Protein AF-A0A2V8GAF1-F1 (afdb_monomer)

Secondary structure (DSSP, 8-state):
-THHHHHHHHHHHHHHHHHHHHHHHHHHHHHHHHHHHHHHHHHHHHHHHHHHTT-TTHHHHHHHHHHHHHHHHHHHHHHHHTS-HHHHHHHHHHHHHHHHHHHHHHHHHSS-------HHHHHHHHHHHHHHHHHHTTS---HHHHHHHPPTTPPP---S-SS---STTSTTSSEEEEEEEEE-GGGB-TTS-B--EEEEEEEEEEETTEEEEEEEEEEESSSSSEEE-SS-SB--SSHHHHHSEEEEEEEEETTEEEEEEEE--BTTTTB-S-EEEEEEESSSSS-EEEEEEEE-SSTT----EEEEE-SS-EEEEEEEE----BTTTTB--SS--TT-EEEEEEEESSSS--

Mean predicted aligned error: 17.58 Å

Structure (mmCIF, N/CA/C/O backbone):
data_AF-A0A2V8GAF1-F1
#
_entry.id   AF-A0A2V8GAF1-F1
#
loop_
_atom_site.group_PDB
_atom_site.id
_atom_site.type_symbol
_atom_site.label_atom_id
_atom_site.label_alt_id
_atom_site.label_comp_id
_atom_site.label_asym_id
_atom_site.label_entity_id
_atom_site.label_seq_id
_atom_site.pdbx_PDB_ins_code
_atom_site.Cartn_x
_atom_site.Cartn_y
_atom_site.Cartn_z
_atom_site.occupancy
_atom_site.B_iso_or_equiv
_atom_site.auth_seq_id
_atom_site.auth_comp_id
_atom_site.auth_asym_id
_atom_site.auth_atom_id
_atom_site.pdbx_PDB_model_num
ATOM 1 N N . MET A 1 1 ? 44.106 -21.004 -71.477 1.00 52.22 1 MET A N 1
ATOM 2 C CA . MET A 1 1 ? 44.855 -20.357 -70.370 1.00 52.22 1 MET A CA 1
ATOM 3 C C . MET A 1 1 ? 43.974 -19.526 -69.425 1.00 52.22 1 MET A C 1
ATOM 5 O O . MET A 1 1 ? 44.336 -19.393 -68.264 1.00 52.22 1 MET A O 1
ATOM 9 N N . THR A 1 2 ? 42.791 -19.064 -69.845 1.00 56.03 2 THR A N 1
ATOM 10 C CA . THR A 1 2 ? 41.905 -18.144 -69.100 1.00 56.03 2 THR A CA 1
ATOM 11 C C . THR A 1 2 ? 41.218 -18.724 -67.850 1.00 56.03 2 THR A C 1
ATOM 13 O O . THR A 1 2 ? 41.151 -18.034 -66.840 1.00 56.03 2 THR A O 1
ATOM 16 N N . ASN A 1 3 ? 40.799 -19.998 -67.838 1.00 55.91 3 ASN A N 1
ATOM 17 C CA . ASN A 1 3 ? 40.093 -20.595 -66.680 1.00 55.91 3 ASN A CA 1
ATOM 18 C C . ASN A 1 3 ? 40.953 -20.757 -65.407 1.00 55.91 3 ASN A C 1
ATOM 20 O O . ASN A 1 3 ? 40.422 -20.798 -64.299 1.00 55.91 3 ASN A O 1
ATOM 24 N N . SER A 1 4 ? 42.283 -20.843 -65.538 1.00 58.84 4 SER A N 1
ATOM 25 C CA . SER A 1 4 ? 43.183 -21.058 -64.387 1.00 58.84 4 SER A CA 1
ATOM 26 C C . SER A 1 4 ? 43.469 -19.785 -63.581 1.00 58.84 4 SER A C 1
ATOM 28 O O . SER A 1 4 ? 43.929 -19.849 -62.439 1.00 58.84 4 SER A O 1
ATOM 30 N N . GLU A 1 5 ? 43.234 -18.625 -64.191 1.00 60.66 5 GLU A N 1
ATOM 31 C CA . GLU A 1 5 ? 43.548 -17.308 -63.641 1.00 60.66 5 GLU A CA 1
ATOM 32 C C . GLU A 1 5 ? 42.336 -16.737 -62.898 1.00 60.66 5 GLU A C 1
ATOM 34 O O . GLU A 1 5 ? 42.461 -16.240 -61.779 1.00 60.66 5 GLU A O 1
ATOM 39 N N . THR A 1 6 ? 41.132 -16.954 -63.438 1.00 64.31 6 THR A N 1
ATOM 40 C CA . THR A 1 6 ? 39.859 -16.665 -62.761 1.00 64.31 6 THR A CA 1
ATOM 41 C C . THR A 1 6 ? 39.704 -17.487 -61.482 1.00 64.31 6 THR A C 1
ATOM 43 O O . THR A 1 6 ? 39.358 -16.931 -60.442 1.00 64.31 6 THR A O 1
ATOM 46 N N . ALA A 1 7 ? 40.040 -18.783 -61.520 1.00 63.44 7 ALA A N 1
ATOM 47 C CA . ALA A 1 7 ? 40.014 -19.649 -60.340 1.00 63.44 7 ALA A CA 1
ATOM 48 C C . ALA A 1 7 ? 41.012 -19.192 -59.257 1.00 63.44 7 ALA A C 1
ATOM 50 O O . ALA A 1 7 ? 40.663 -19.124 -58.079 1.00 63.44 7 ALA A O 1
ATOM 51 N N . ARG A 1 8 ? 42.233 -18.792 -59.644 1.00 68.38 8 ARG A N 1
ATOM 52 C CA . ARG A 1 8 ? 43.238 -18.238 -58.715 1.00 68.38 8 ARG A CA 1
ATOM 53 C C . ARG A 1 8 ? 42.788 -16.922 -58.083 1.00 68.38 8 ARG A C 1
ATOM 55 O O . ARG A 1 8 ? 42.971 -16.729 -56.884 1.00 68.38 8 ARG A O 1
ATOM 62 N N . ASN A 1 9 ? 42.169 -16.035 -58.858 1.00 70.06 9 ASN A N 1
ATOM 63 C CA . ASN A 1 9 ? 41.668 -14.753 -58.361 1.00 70.06 9 ASN A CA 1
ATOM 64 C C . ASN A 1 9 ? 40.499 -14.921 -57.380 1.00 70.06 9 ASN A C 1
ATOM 66 O O . ASN A 1 9 ? 40.440 -14.201 -56.382 1.00 70.06 9 ASN A O 1
ATOM 70 N N . LEU A 1 10 ? 39.632 -15.914 -57.604 1.00 68.69 10 LEU A N 1
ATOM 71 C CA . LEU A 1 10 ? 38.556 -16.293 -56.684 1.00 68.69 10 LEU A CA 1
ATOM 72 C C . LEU A 1 10 ? 39.099 -16.845 -55.360 1.00 68.69 10 LEU A C 1
ATOM 74 O O . LEU A 1 10 ? 38.699 -16.384 -54.291 1.00 68.69 10 LEU A O 1
ATOM 78 N N . VAL A 1 11 ? 40.072 -17.759 -55.419 1.00 71.81 11 VAL A N 1
ATOM 79 C CA . VAL A 1 11 ? 40.736 -18.320 -54.227 1.00 71.81 11 VAL A CA 1
ATOM 80 C C . VAL A 1 11 ? 41.470 -17.229 -53.436 1.00 71.81 11 VAL A C 1
ATOM 82 O O . VAL A 1 11 ? 41.347 -17.154 -52.214 1.00 71.81 11 VAL A O 1
ATOM 85 N N . ASN A 1 12 ? 42.159 -16.312 -54.120 1.00 72.50 12 ASN A N 1
ATOM 86 C CA . ASN A 1 12 ? 42.843 -15.178 -53.490 1.00 72.50 12 ASN A CA 1
ATOM 87 C C . ASN A 1 12 ? 41.872 -14.126 -52.920 1.00 72.50 12 ASN A C 1
ATOM 89 O O . ASN A 1 12 ? 42.208 -13.422 -51.964 1.00 72.50 12 ASN A O 1
ATOM 93 N N . GLY A 1 13 ? 40.679 -13.976 -53.501 1.00 72.69 13 GLY A N 1
ATOM 94 C CA . GLY A 1 13 ? 39.601 -13.142 -52.964 1.00 72.69 13 GLY A CA 1
ATOM 95 C C . GLY A 1 13 ? 39.012 -13.728 -51.680 1.00 72.69 13 GLY A C 1
ATOM 96 O O . GLY A 1 13 ? 38.936 -13.035 -50.666 1.00 72.69 13 GLY A O 1
ATOM 97 N N . LEU A 1 14 ? 38.706 -15.028 -51.693 1.00 72.75 14 LEU A N 1
ATOM 98 C CA . LEU A 1 14 ? 38.223 -15.778 -50.529 1.00 72.75 14 LEU A CA 1
ATOM 99 C C . LEU A 1 14 ? 39.233 -15.759 -49.376 1.00 72.75 14 LEU A C 1
ATOM 101 O O . LEU A 1 14 ? 38.868 -15.443 -48.245 1.00 72.75 14 LEU A O 1
ATOM 105 N N . ALA A 1 15 ? 40.515 -16.007 -49.657 1.00 73.12 15 ALA A N 1
ATOM 106 C CA . ALA A 1 15 ? 41.570 -15.976 -48.645 1.00 73.12 15 ALA A CA 1
ATOM 107 C C . ALA A 1 15 ? 41.734 -14.585 -48.003 1.00 73.12 15 ALA A C 1
ATOM 109 O O . ALA A 1 15 ? 41.964 -14.477 -46.797 1.00 73.12 15 ALA A O 1
ATOM 110 N N . ARG A 1 16 ? 41.581 -13.504 -48.782 1.00 74.69 16 ARG A N 1
ATOM 111 C CA . ARG A 1 16 ? 41.595 -12.128 -48.256 1.00 74.69 16 ARG A CA 1
ATOM 112 C C . ARG A 1 16 ? 40.373 -11.832 -47.386 1.00 74.69 16 ARG A C 1
ATOM 114 O O . ARG A 1 16 ? 40.539 -11.260 -46.311 1.00 74.69 16 ARG A O 1
ATOM 121 N N . GLY A 1 17 ? 39.186 -12.275 -47.801 1.00 73.75 17 GLY A N 1
ATOM 122 C CA . GLY A 1 17 ? 37.957 -12.149 -47.011 1.00 73.75 17 GLY A CA 1
ATOM 123 C C . GLY A 1 17 ? 38.031 -12.893 -45.674 1.00 73.75 17 GLY A C 1
ATOM 124 O O . GLY A 1 17 ? 37.722 -12.320 -44.633 1.00 73.75 17 GLY A O 1
ATOM 125 N N . LEU A 1 18 ? 38.537 -14.130 -45.677 1.00 76.94 18 LEU A N 1
ATOM 126 C CA . LEU A 1 18 ? 38.744 -14.940 -44.468 1.00 76.94 18 LEU A CA 1
ATOM 127 C C . LEU A 1 18 ? 39.731 -14.293 -43.488 1.00 76.94 18 LEU A C 1
ATOM 129 O O . LEU A 1 18 ? 39.470 -14.248 -42.288 1.00 76.94 18 LEU A O 1
ATOM 133 N N . ARG A 1 19 ? 40.845 -13.743 -43.987 1.00 78.50 19 ARG A N 1
ATOM 134 C CA . ARG A 1 19 ? 41.824 -13.031 -43.147 1.00 78.50 19 ARG A CA 1
ATOM 135 C C . ARG A 1 19 ? 41.246 -11.759 -42.531 1.00 78.50 19 ARG A C 1
ATOM 137 O O . ARG A 1 19 ? 41.530 -11.471 -41.371 1.00 78.50 19 ARG A O 1
ATOM 144 N N . TRP A 1 20 ? 40.438 -11.017 -43.286 1.00 78.56 20 TRP A N 1
ATOM 145 C CA . TRP A 1 20 ? 39.750 -9.829 -42.781 1.00 78.56 20 TRP A CA 1
ATOM 146 C C . TRP A 1 20 ? 38.733 -10.189 -41.690 1.00 78.56 20 TRP A C 1
ATOM 148 O O . TRP A 1 20 ? 38.744 -9.589 -40.617 1.00 78.56 20 TRP A O 1
ATOM 158 N N . LEU A 1 21 ? 37.932 -11.234 -41.910 1.00 71.75 21 LEU A N 1
ATOM 159 C CA . LEU A 1 21 ? 36.943 -11.711 -40.943 1.00 71.75 21 LEU A CA 1
ATOM 160 C C . LEU A 1 21 ? 37.597 -12.237 -39.652 1.00 71.75 21 LEU A C 1
ATOM 162 O O . LEU A 1 21 ? 37.144 -11.919 -38.554 1.00 71.75 21 LEU A O 1
ATOM 166 N N . ALA A 1 22 ? 38.711 -12.967 -39.763 1.00 75.88 22 ALA A N 1
ATOM 167 C CA . ALA A 1 22 ? 39.484 -13.423 -38.608 1.00 75.88 22 ALA A CA 1
ATOM 168 C C . ALA A 1 22 ? 40.060 -12.251 -37.789 1.00 75.88 22 ALA A C 1
ATOM 170 O O . ALA A 1 22 ? 39.999 -12.263 -36.559 1.00 75.88 22 ALA A O 1
ATOM 171 N N . ALA A 1 23 ? 40.571 -11.210 -38.456 1.00 75.50 23 ALA A N 1
ATOM 172 C CA . ALA A 1 23 ? 41.066 -10.006 -37.790 1.00 75.50 23 ALA A CA 1
ATOM 173 C C . ALA A 1 23 ? 39.943 -9.234 -37.073 1.00 75.50 23 ALA A C 1
ATOM 175 O O . ALA A 1 23 ? 40.147 -8.738 -35.963 1.00 75.50 23 ALA A O 1
ATOM 176 N N . LEU A 1 24 ? 38.750 -9.183 -37.672 1.00 74.94 24 LEU A N 1
ATOM 177 C CA . LEU A 1 24 ? 37.563 -8.556 -37.094 1.00 74.94 24 LEU A CA 1
ATOM 178 C C . LEU A 1 24 ? 37.100 -9.282 -35.814 1.00 74.94 24 LEU A C 1
ATOM 180 O O . LEU A 1 24 ? 36.873 -8.645 -34.784 1.00 74.94 24 LEU A O 1
ATOM 184 N N . ILE A 1 25 ? 37.024 -10.618 -35.852 1.00 74.25 25 ILE A N 1
ATOM 185 C CA . ILE A 1 25 ? 36.659 -11.456 -34.695 1.00 74.25 25 ILE A CA 1
ATOM 186 C C . ILE A 1 25 ? 37.689 -11.313 -33.573 1.00 74.25 25 ILE A C 1
ATOM 188 O O . ILE A 1 25 ? 37.314 -11.187 -32.405 1.00 74.25 25 ILE A O 1
ATOM 192 N N . TRP A 1 26 ? 38.980 -11.286 -33.913 1.00 75.31 26 TRP A N 1
ATOM 193 C CA . TRP A 1 26 ? 40.055 -11.078 -32.946 1.00 75.31 26 TRP A CA 1
ATOM 194 C C . TRP A 1 26 ? 39.935 -9.713 -32.256 1.00 75.31 26 TRP A C 1
ATOM 196 O O . TRP A 1 26 ? 39.961 -9.636 -31.027 1.00 75.31 26 TRP A O 1
ATOM 206 N N . ALA A 1 27 ? 39.726 -8.639 -33.023 1.00 74.50 27 ALA A N 1
ATOM 207 C CA . ALA A 1 27 ? 39.553 -7.290 -32.485 1.00 74.50 27 ALA A CA 1
ATOM 208 C C . ALA A 1 27 ? 38.317 -7.173 -31.573 1.00 74.50 27 ALA A C 1
ATOM 210 O O . ALA A 1 27 ? 38.408 -6.606 -30.480 1.00 74.50 27 ALA A O 1
ATOM 211 N N . GLY A 1 28 ? 37.187 -7.766 -31.978 1.00 74.19 28 GLY A N 1
ATOM 212 C CA . GLY A 1 28 ? 35.973 -7.846 -31.161 1.00 74.19 28 GLY A CA 1
ATOM 213 C C . GLY A 1 28 ? 36.185 -8.633 -29.863 1.00 74.19 28 GLY A C 1
ATOM 214 O O . GLY A 1 28 ? 35.831 -8.158 -28.786 1.00 74.19 28 GLY A O 1
ATOM 215 N N . SER A 1 29 ? 36.844 -9.790 -29.938 1.00 74.69 29 SER A N 1
ATOM 216 C CA . SER A 1 29 ? 37.155 -10.636 -28.773 1.00 74.69 29 SER A CA 1
ATOM 217 C C . SER A 1 29 ? 38.064 -9.928 -27.767 1.00 74.69 29 SER A C 1
ATOM 219 O O . SER A 1 29 ? 37.790 -9.931 -26.567 1.00 74.69 29 SER A O 1
ATOM 221 N N . VAL A 1 30 ? 39.113 -9.250 -28.246 1.00 76.56 30 VAL A N 1
ATOM 222 C CA . VAL A 1 30 ? 40.018 -8.452 -27.401 1.00 76.56 30 VAL A CA 1
ATOM 223 C C . VAL A 1 30 ? 39.276 -7.289 -26.733 1.00 76.56 30 VAL A C 1
ATOM 225 O O . VAL A 1 30 ? 39.543 -6.976 -25.571 1.00 76.56 30 VAL A O 1
ATOM 228 N N . TYR A 1 31 ? 38.332 -6.653 -27.433 1.00 77.81 31 TYR A N 1
ATOM 229 C CA . TYR A 1 31 ? 37.498 -5.589 -26.872 1.00 77.81 31 TYR A CA 1
ATOM 230 C C . TYR A 1 31 ? 36.581 -6.112 -25.753 1.00 77.81 31 TYR A C 1
ATOM 232 O O . TYR A 1 31 ? 36.579 -5.554 -24.656 1.00 77.81 31 TYR A O 1
ATOM 240 N N . VAL A 1 32 ? 35.870 -7.222 -25.987 1.00 78.19 32 VAL A N 1
ATOM 241 C CA . VAL A 1 32 ? 35.004 -7.866 -24.982 1.00 78.19 32 VAL A CA 1
ATOM 242 C C . VAL A 1 32 ? 35.810 -8.303 -23.757 1.00 78.19 32 VAL 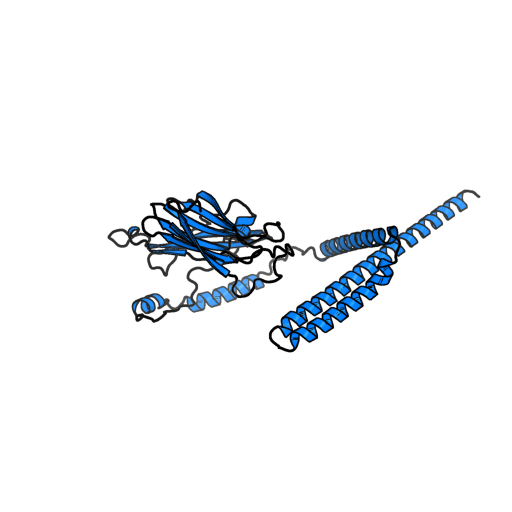A C 1
ATOM 244 O O . VAL A 1 32 ? 35.417 -8.017 -22.627 1.00 78.19 32 VAL A O 1
ATOM 247 N N . TRP A 1 33 ? 36.979 -8.914 -23.958 1.00 77.62 33 TRP A N 1
ATOM 248 C CA . TRP A 1 33 ? 37.869 -9.327 -22.871 1.00 77.62 33 TRP A CA 1
ATOM 249 C C . TRP A 1 33 ? 38.297 -8.154 -21.974 1.00 77.62 33 TRP A C 1
ATOM 251 O O . TRP A 1 33 ? 38.305 -8.270 -20.747 1.00 77.62 33 TRP A O 1
ATOM 261 N N . ARG A 1 34 ? 38.592 -6.985 -22.561 1.00 78.62 34 ARG A N 1
ATOM 262 C CA . ARG A 1 34 ? 38.915 -5.764 -21.798 1.00 78.62 34 ARG A CA 1
ATOM 263 C C . ARG A 1 34 ? 37.739 -5.299 -20.937 1.00 78.62 34 ARG A C 1
ATOM 265 O O . ARG A 1 34 ? 37.957 -4.996 -19.763 1.00 78.62 34 ARG A O 1
ATOM 272 N N . CYS A 1 35 ? 36.521 -5.308 -21.484 1.00 75.38 35 CYS A N 1
ATOM 273 C CA . CYS A 1 35 ? 35.296 -4.982 -20.748 1.00 75.38 35 CYS A CA 1
ATOM 274 C C . CYS A 1 35 ? 35.043 -5.949 -19.578 1.00 75.38 35 CYS A C 1
ATOM 276 O O . CYS A 1 35 ? 34.725 -5.502 -18.478 1.00 75.38 35 CYS A O 1
ATOM 278 N N . VAL A 1 36 ? 35.241 -7.257 -19.781 1.00 73.88 36 VAL A N 1
ATOM 279 C CA . VAL A 1 36 ? 35.088 -8.276 -18.725 1.00 73.88 36 VAL A CA 1
ATOM 280 C C . VAL A 1 36 ? 36.066 -8.032 -17.575 1.00 73.88 36 VAL A C 1
ATOM 282 O O . VAL A 1 36 ? 35.669 -8.024 -16.410 1.00 73.88 36 VAL A O 1
ATOM 285 N N . LEU A 1 37 ? 37.338 -7.767 -17.880 1.00 71.56 37 LEU A N 1
ATOM 286 C CA . LEU A 1 37 ? 38.339 -7.469 -16.854 1.00 71.56 37 LEU A CA 1
ATOM 287 C C . LEU A 1 37 ? 38.022 -6.175 -16.076 1.00 71.56 37 LEU A C 1
ATOM 289 O O . LEU A 1 37 ? 38.313 -6.093 -14.882 1.00 71.56 37 LEU A O 1
ATOM 293 N N . ASP A 1 38 ? 37.414 -5.169 -16.717 1.00 75.00 38 ASP A N 1
ATOM 294 C CA . ASP A 1 38 ? 36.933 -3.963 -16.026 1.00 75.00 38 ASP A CA 1
ATOM 295 C C . ASP A 1 38 ? 35.756 -4.266 -15.096 1.00 75.00 38 ASP A C 1
ATOM 297 O O . ASP A 1 38 ? 35.768 -3.823 -13.947 1.00 75.00 38 ASP A O 1
ATOM 301 N N . ALA A 1 39 ? 34.791 -5.074 -15.540 1.00 70.75 39 ALA A N 1
ATOM 302 C CA . ALA A 1 39 ? 33.662 -5.495 -14.715 1.00 70.75 39 ALA A CA 1
ATOM 303 C C . ALA A 1 39 ? 34.118 -6.275 -13.469 1.00 70.75 39 ALA A C 1
ATOM 305 O O . ALA A 1 39 ? 33.678 -5.973 -12.360 1.00 70.75 39 ALA A O 1
ATOM 306 N N . ILE A 1 40 ? 35.068 -7.207 -13.620 1.00 72.81 40 ILE A N 1
ATOM 307 C CA . ILE A 1 40 ? 35.675 -7.946 -12.497 1.00 72.81 40 ILE A CA 1
ATOM 308 C C . ILE A 1 40 ? 36.380 -6.986 -11.527 1.00 72.81 40 ILE A C 1
ATOM 310 O O . ILE A 1 40 ? 36.240 -7.108 -10.307 1.00 72.81 40 ILE A O 1
ATOM 314 N N . GLY A 1 41 ? 37.121 -6.006 -12.055 1.00 68.00 41 GLY A N 1
ATOM 315 C CA . GLY A 1 41 ? 37.779 -4.976 -11.250 1.00 68.00 41 GLY A CA 1
ATOM 316 C C . GLY A 1 41 ? 36.790 -4.153 -10.418 1.00 68.00 41 GLY A C 1
ATOM 317 O O . GLY A 1 41 ? 37.014 -3.954 -9.223 1.00 68.00 41 GLY A O 1
ATOM 318 N N . GLN A 1 42 ? 35.675 -3.726 -11.019 1.00 72.38 42 GLN A N 1
ATOM 319 C CA . GLN A 1 42 ? 34.616 -2.977 -10.330 1.00 72.38 42 GLN A CA 1
ATOM 320 C C . GLN A 1 42 ? 33.868 -3.836 -9.301 1.00 72.38 42 GLN A C 1
ATOM 322 O O . GLN A 1 42 ? 33.637 -3.384 -8.179 1.00 72.38 42 GLN A O 1
ATOM 327 N N . ALA A 1 43 ? 33.570 -5.097 -9.625 1.00 70.19 43 ALA A N 1
ATOM 328 C CA . ALA A 1 43 ? 32.943 -6.038 -8.698 1.00 70.19 43 ALA A CA 1
ATOM 329 C C . ALA A 1 43 ? 33.811 -6.275 -7.451 1.00 70.19 43 ALA A C 1
ATOM 331 O O . ALA A 1 43 ? 33.304 -6.291 -6.331 1.00 70.19 43 ALA A O 1
ATOM 332 N N . ARG A 1 44 ? 35.139 -6.370 -7.616 1.00 70.94 44 ARG A N 1
ATOM 333 C CA . ARG A 1 44 ? 36.085 -6.495 -6.496 1.00 70.94 44 ARG A CA 1
ATOM 334 C C . ARG A 1 44 ? 36.101 -5.252 -5.600 1.00 70.94 44 ARG A C 1
ATOM 336 O O . ARG A 1 44 ? 36.201 -5.392 -4.384 1.00 70.94 44 ARG A O 1
ATOM 343 N N . VAL A 1 45 ? 35.977 -4.052 -6.176 1.00 69.38 45 VAL A N 1
ATOM 344 C CA . VAL A 1 45 ? 35.837 -2.798 -5.409 1.00 69.38 45 VAL A CA 1
ATOM 345 C C . VAL A 1 45 ? 34.528 -2.795 -4.617 1.00 69.38 45 VAL A C 1
ATOM 347 O O . VAL A 1 45 ? 34.551 -2.468 -3.433 1.00 69.38 45 VAL A O 1
ATOM 350 N N . GLY A 1 46 ? 33.414 -3.201 -5.236 1.00 68.69 46 GLY A N 1
ATOM 351 C CA . GLY A 1 46 ? 32.112 -3.317 -4.571 1.00 68.69 46 GLY A CA 1
ATOM 352 C C . GLY A 1 46 ? 32.123 -4.330 -3.423 1.00 68.69 46 GLY A C 1
ATOM 353 O O . GLY A 1 46 ? 31.699 -4.012 -2.316 1.00 68.69 46 GLY A O 1
ATOM 354 N N . TYR A 1 47 ? 32.698 -5.513 -3.650 1.00 74.31 47 TYR A N 1
ATOM 355 C CA . TYR A 1 47 ? 32.837 -6.555 -2.632 1.00 74.31 47 TYR A CA 1
ATOM 356 C C . TYR A 1 47 ? 33.656 -6.089 -1.419 1.00 74.31 47 TYR A C 1
ATOM 358 O O . TYR A 1 47 ? 33.228 -6.255 -0.276 1.00 74.31 47 TYR A O 1
ATOM 366 N N . VAL A 1 48 ? 34.819 -5.465 -1.647 1.00 67.50 48 VAL A N 1
ATOM 367 C CA . VAL A 1 48 ? 35.656 -4.953 -0.549 1.00 67.50 48 VAL A CA 1
ATOM 368 C C . VAL A 1 48 ? 34.952 -3.810 0.183 1.00 67.50 48 VAL A C 1
ATOM 370 O O . VAL A 1 48 ? 34.971 -3.792 1.407 1.00 67.50 48 VAL A O 1
ATOM 373 N N . TRP A 1 49 ? 34.256 -2.920 -0.531 1.00 66.88 49 TRP A N 1
ATOM 374 C CA . TRP A 1 49 ? 33.479 -1.835 0.075 1.00 66.88 49 TRP A CA 1
ATOM 375 C C . TRP A 1 49 ? 32.352 -2.340 0.989 1.00 66.88 49 TRP A C 1
ATOM 377 O O . TRP A 1 49 ? 32.183 -1.822 2.093 1.00 66.88 49 TRP A O 1
ATOM 387 N N . ILE A 1 50 ? 31.627 -3.389 0.578 1.00 72.19 50 ILE A N 1
ATOM 388 C CA . ILE A 1 50 ? 30.614 -4.046 1.421 1.00 72.19 50 ILE A CA 1
ATOM 389 C C . ILE A 1 50 ? 31.270 -4.641 2.677 1.00 72.19 50 ILE A C 1
ATO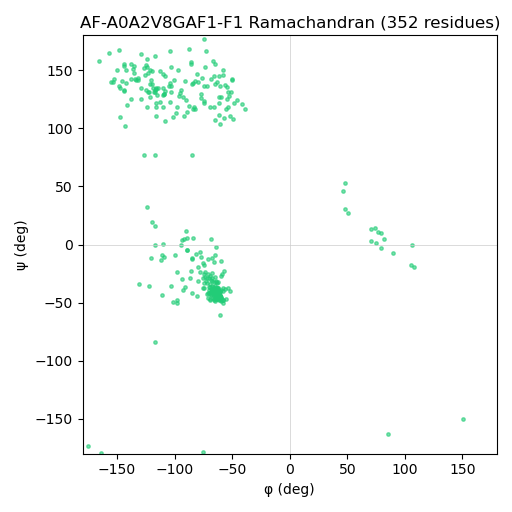M 391 O O . ILE A 1 50 ? 30.739 -4.495 3.777 1.00 72.19 50 ILE A O 1
ATOM 395 N N . ARG A 1 51 ? 32.443 -5.270 2.532 1.00 72.06 51 ARG A N 1
ATOM 396 C CA . ARG A 1 51 ? 33.164 -5.921 3.636 1.00 72.06 51 ARG A CA 1
ATOM 397 C C . ARG A 1 51 ? 33.755 -4.931 4.648 1.00 72.06 51 ARG A C 1
ATOM 399 O O . ARG A 1 51 ? 33.734 -5.210 5.842 1.00 72.06 51 ARG A O 1
ATOM 406 N N . THR A 1 52 ? 34.289 -3.792 4.206 1.00 64.69 52 THR A N 1
ATOM 407 C CA . THR A 1 52 ? 35.007 -2.839 5.076 1.00 64.69 52 THR A CA 1
ATOM 408 C C . THR A 1 52 ? 34.118 -1.745 5.671 1.00 64.69 52 THR A C 1
ATOM 410 O O . THR A 1 52 ? 34.621 -0.866 6.363 1.00 64.69 52 THR A O 1
ATOM 413 N N . ARG A 1 53 ? 32.798 -1.793 5.443 1.00 62.22 53 ARG A N 1
ATOM 414 C CA . ARG A 1 53 ? 31.812 -0.779 5.872 1.00 62.22 53 ARG A CA 1
ATOM 415 C C . ARG A 1 53 ? 31.743 -0.541 7.393 1.00 62.22 53 ARG A C 1
ATOM 417 O O . ARG A 1 53 ? 31.151 0.445 7.808 1.00 62.22 53 ARG A O 1
ATOM 424 N N . LYS A 1 54 ? 32.332 -1.427 8.208 1.00 53.91 54 LYS A N 1
ATOM 425 C CA . LYS A 1 54 ? 32.352 -1.365 9.684 1.00 53.91 54 LYS A CA 1
ATOM 426 C C . LYS A 1 54 ? 33.726 -1.046 10.304 1.00 53.91 54 LYS A C 1
ATOM 428 O O . LYS A 1 54 ? 33.820 -1.018 11.523 1.00 53.91 54 LYS A O 1
ATOM 433 N N . ALA A 1 55 ? 34.786 -0.847 9.515 1.00 51.75 55 ALA A N 1
ATOM 434 C CA . ALA A 1 55 ? 36.147 -0.653 10.034 1.00 51.75 55 ALA A CA 1
ATOM 435 C C . ALA A 1 55 ? 36.712 0.732 9.674 1.00 51.75 55 ALA A C 1
ATOM 437 O O . ALA A 1 55 ? 36.682 1.128 8.509 1.00 51.75 55 ALA A O 1
ATOM 438 N N . GLU A 1 56 ? 37.302 1.432 10.649 1.00 51.56 56 GLU A N 1
ATOM 439 C CA . GLU A 1 56 ? 37.886 2.781 10.497 1.00 51.56 56 GLU A CA 1
ATOM 440 C C . GLU A 1 56 ? 39.010 2.854 9.438 1.00 51.56 56 GLU A C 1
ATOM 442 O O . GLU A 1 56 ? 39.202 3.886 8.800 1.00 51.56 56 GLU A O 1
ATOM 447 N N . ALA A 1 57 ? 39.702 1.740 9.159 1.00 46.56 57 ALA A N 1
ATOM 448 C CA . ALA A 1 57 ? 40.740 1.640 8.121 1.00 46.56 57 ALA A CA 1
ATOM 449 C C . ALA A 1 57 ? 40.202 1.424 6.682 1.00 46.56 57 ALA A C 1
ATOM 451 O O . ALA A 1 57 ? 40.961 1.493 5.708 1.00 46.56 57 ALA A O 1
ATOM 452 N N . GLY A 1 58 ? 38.896 1.175 6.522 1.00 58.19 58 GLY A N 1
ATOM 453 C CA . GLY A 1 58 ? 38.249 0.839 5.247 1.00 58.19 58 GLY A CA 1
ATOM 454 C C . GLY A 1 58 ? 38.358 1.887 4.123 1.00 58.19 58 GLY A C 1
ATOM 455 O O . GLY A 1 58 ? 38.571 1.496 2.969 1.00 58.19 58 GLY A O 1
ATOM 456 N N . PRO A 1 59 ? 38.270 3.208 4.391 1.00 63.12 59 PRO A N 1
ATOM 457 C CA . PRO A 1 59 ? 38.296 4.223 3.333 1.00 63.12 59 PRO A CA 1
ATOM 458 C C . PRO A 1 59 ? 39.621 4.266 2.555 1.00 63.12 59 PRO A C 1
ATOM 460 O O . PRO A 1 59 ? 39.619 4.376 1.326 1.00 63.12 59 PRO A O 1
ATOM 463 N N . ALA A 1 60 ? 40.757 4.124 3.247 1.00 66.38 60 ALA A N 1
ATOM 464 C CA . ALA A 1 60 ? 42.088 4.187 2.639 1.00 66.38 60 ALA A CA 1
ATOM 465 C C . ALA A 1 60 ? 42.430 2.924 1.826 1.00 66.38 60 ALA A C 1
ATOM 467 O O . ALA A 1 60 ? 43.120 2.990 0.806 1.00 66.38 60 ALA A O 1
ATOM 468 N N . GLU A 1 61 ? 41.943 1.754 2.243 1.00 65.12 61 GLU A N 1
ATOM 469 C CA . GLU A 1 61 ? 42.115 0.500 1.505 1.00 65.12 61 GLU A CA 1
ATOM 470 C C . GLU A 1 61 ? 41.274 0.472 0.220 1.00 65.12 61 GLU A C 1
ATOM 472 O O . GLU A 1 61 ? 41.802 0.190 -0.861 1.00 65.12 61 GLU A O 1
ATOM 477 N N . VAL A 1 62 ? 40.001 0.873 0.302 1.00 70.25 62 VAL A N 1
ATOM 478 C CA . VAL A 1 62 ? 39.120 0.998 -0.870 1.00 70.25 62 VAL A CA 1
ATOM 479 C C . VAL A 1 62 ? 39.674 2.026 -1.864 1.00 70.25 62 VAL A C 1
ATOM 481 O O . VAL A 1 62 ? 39.662 1.774 -3.072 1.00 70.25 62 VAL A O 1
ATOM 484 N N . ALA A 1 63 ? 40.217 3.153 -1.386 1.00 68.94 63 ALA A N 1
ATOM 485 C CA . ALA A 1 63 ? 40.843 4.167 -2.236 1.00 68.94 63 ALA A CA 1
ATOM 486 C C . ALA A 1 63 ? 42.071 3.628 -2.993 1.00 68.94 63 ALA A C 1
ATOM 488 O O . ALA A 1 63 ? 42.183 3.841 -4.204 1.00 68.94 63 ALA A O 1
ATOM 489 N N . ARG A 1 64 ? 42.950 2.865 -2.325 1.00 70.88 64 ARG A N 1
ATOM 490 C CA . ARG A 1 64 ? 44.116 2.222 -2.961 1.00 70.88 64 ARG A CA 1
ATOM 491 C C . ARG A 1 64 ? 43.708 1.204 -4.027 1.00 70.88 64 ARG A C 1
ATOM 493 O O . ARG A 1 64 ? 44.268 1.205 -5.124 1.00 70.88 64 ARG A O 1
ATOM 500 N N . ILE A 1 65 ? 42.710 0.364 -3.745 1.00 67.00 65 ILE A N 1
ATOM 501 C CA . ILE A 1 65 ? 42.210 -0.633 -4.708 1.00 67.00 65 ILE A CA 1
ATOM 502 C C . ILE A 1 65 ? 41.557 0.065 -5.906 1.00 67.00 65 ILE A C 1
ATOM 504 O O . ILE A 1 65 ? 41.819 -0.304 -7.049 1.00 67.00 65 ILE A O 1
ATOM 508 N N . ARG A 1 66 ? 40.773 1.123 -5.671 1.00 70.19 66 ARG A N 1
ATOM 509 C CA . ARG A 1 66 ? 40.144 1.917 -6.736 1.00 70.19 66 ARG A CA 1
ATOM 510 C C . ARG A 1 66 ? 41.178 2.614 -7.625 1.00 70.19 66 ARG A C 1
ATOM 512 O O . ARG A 1 66 ? 41.015 2.616 -8.845 1.00 70.19 66 ARG A O 1
ATOM 519 N N . ALA A 1 67 ? 42.245 3.163 -7.044 1.00 67.50 67 ALA A N 1
ATOM 520 C CA . ALA A 1 67 ? 43.351 3.761 -7.794 1.00 67.50 67 ALA A CA 1
ATOM 521 C C . ALA A 1 67 ? 44.077 2.719 -8.663 1.00 67.50 67 ALA A C 1
ATOM 523 O O . ALA A 1 67 ? 44.342 2.968 -9.839 1.00 67.50 67 ALA A O 1
ATOM 524 N N . ARG A 1 68 ? 44.311 1.516 -8.121 1.00 70.50 68 ARG A N 1
ATOM 525 C CA . ARG A 1 68 ? 44.906 0.397 -8.865 1.00 70.50 68 ARG A CA 1
ATOM 526 C C . ARG A 1 68 ? 44.029 -0.058 -10.031 1.00 70.50 68 ARG A C 1
ATOM 528 O O . ARG A 1 68 ? 44.546 -0.227 -11.132 1.00 70.50 68 ARG A O 1
ATOM 535 N N . VAL A 1 69 ? 42.721 -0.224 -9.815 1.00 67.25 69 VAL A N 1
ATOM 536 C CA . VAL A 1 69 ? 41.775 -0.600 -10.881 1.00 67.25 69 VAL A CA 1
ATOM 537 C C . VAL A 1 69 ? 41.766 0.463 -11.980 1.00 67.25 69 VAL A C 1
ATOM 539 O O . VAL A 1 69 ? 41.884 0.114 -13.150 1.00 67.25 69 VAL A O 1
ATOM 542 N N . ARG A 1 70 ? 41.735 1.754 -11.619 1.00 70.81 70 ARG A N 1
ATOM 543 C CA . ARG A 1 70 ? 41.781 2.865 -12.583 1.00 70.81 70 ARG A CA 1
ATOM 544 C C . ARG A 1 70 ? 43.055 2.852 -13.427 1.00 70.81 70 ARG A C 1
ATOM 546 O O . ARG A 1 70 ? 42.959 2.905 -14.648 1.00 70.81 70 ARG A O 1
ATOM 553 N N . SER A 1 71 ? 44.219 2.706 -12.795 1.00 71.00 71 SER A N 1
ATOM 554 C CA . SER A 1 71 ? 45.507 2.605 -13.493 1.00 71.00 71 SER A CA 1
ATOM 555 C C . SER A 1 71 ? 45.537 1.406 -14.451 1.00 71.00 71 SER A C 1
ATOM 557 O O . SER A 1 71 ? 45.879 1.551 -15.622 1.00 71.00 71 SER A O 1
ATOM 559 N N . GLN A 1 72 ? 45.078 0.234 -14.003 1.00 71.31 72 GLN A N 1
ATOM 560 C CA . GLN A 1 72 ? 45.010 -0.963 -14.846 1.00 71.31 72 GLN A CA 1
ATOM 561 C C . GLN A 1 72 ? 44.028 -0.812 -16.015 1.00 71.31 72 GLN A C 1
ATOM 563 O O . GLN A 1 72 ? 44.274 -1.360 -17.089 1.00 71.31 72 GLN A O 1
ATOM 568 N N . THR A 1 73 ? 42.903 -0.121 -15.822 1.00 66.75 73 THR A N 1
ATOM 569 C CA . THR A 1 73 ? 41.952 0.213 -16.892 1.00 66.75 73 THR A CA 1
ATOM 570 C C . THR A 1 73 ? 42.591 1.184 -17.884 1.00 66.75 73 THR A C 1
ATOM 572 O O . THR A 1 73 ? 42.556 0.942 -19.089 1.00 66.75 73 THR A O 1
ATOM 575 N N . GLU A 1 74 ? 43.268 2.231 -17.414 1.00 71.94 74 GLU A N 1
ATOM 576 C CA . GLU A 1 74 ? 43.957 3.186 -18.284 1.00 71.94 74 GLU A CA 1
ATOM 577 C C . GLU A 1 74 ? 44.996 2.509 -19.181 1.00 71.94 74 GLU A C 1
ATOM 579 O O . GLU A 1 74 ? 44.945 2.718 -20.394 1.00 71.94 74 GLU A O 1
ATOM 584 N N . THR A 1 75 ? 45.855 1.643 -18.628 1.00 75.19 75 THR A N 1
ATOM 585 C CA . THR A 1 75 ? 46.857 0.873 -19.388 1.00 75.19 75 THR A CA 1
ATOM 586 C C . THR A 1 75 ? 46.229 -0.111 -20.378 1.00 75.19 75 THR A C 1
ATOM 588 O O . THR A 1 75 ? 46.782 -0.353 -21.447 1.00 75.19 75 THR A O 1
ATOM 591 N N . ARG A 1 76 ? 45.059 -0.682 -20.068 1.00 80.12 76 ARG A N 1
ATOM 592 C CA . ARG A 1 76 ? 44.357 -1.597 -20.987 1.00 80.12 76 ARG A CA 1
ATOM 593 C C . ARG A 1 76 ? 43.738 -0.870 -22.180 1.00 80.12 76 ARG A C 1
ATOM 595 O O . ARG A 1 76 ? 43.668 -1.438 -23.271 1.00 80.12 76 ARG A O 1
ATOM 602 N N . TRP A 1 77 ? 43.320 0.380 -21.990 1.00 77.69 77 TRP A N 1
ATOM 603 C CA . TRP A 1 77 ? 42.650 1.178 -23.018 1.00 77.69 77 TRP A CA 1
ATOM 604 C C . TRP A 1 77 ? 43.563 2.172 -23.746 1.00 77.69 77 TRP A C 1
ATOM 606 O O . TRP A 1 77 ? 43.127 2.751 -24.738 1.00 77.69 77 TRP A O 1
ATOM 616 N N . THR A 1 78 ? 44.808 2.396 -23.313 1.00 77.44 78 THR A N 1
ATOM 617 C CA . THR A 1 78 ? 45.766 3.301 -23.990 1.00 77.44 78 THR A CA 1
ATOM 618 C C . THR A 1 78 ? 46.014 2.895 -25.438 1.00 77.44 78 THR A C 1
ATOM 620 O O . THR A 1 78 ? 45.824 3.715 -26.332 1.00 77.44 78 THR A O 1
ATOM 623 N N . ALA A 1 79 ? 46.336 1.622 -25.688 1.00 71.19 79 ALA A N 1
ATOM 624 C CA . ALA A 1 79 ? 46.570 1.117 -27.042 1.00 71.19 79 ALA A CA 1
ATOM 625 C C . ALA A 1 79 ? 45.327 1.266 -27.940 1.00 71.19 79 ALA A C 1
ATOM 627 O O . ALA A 1 79 ? 45.428 1.697 -29.081 1.00 71.19 79 ALA A O 1
ATOM 628 N N . TRP A 1 80 ? 44.131 0.997 -27.405 1.00 73.44 80 TRP A N 1
ATOM 629 C CA . TRP A 1 80 ? 42.876 1.145 -28.151 1.00 73.44 80 TRP A CA 1
ATOM 630 C C . TRP A 1 80 ? 42.521 2.606 -28.439 1.00 73.44 80 TRP A C 1
ATOM 632 O O . TRP A 1 80 ? 41.999 2.922 -29.503 1.00 73.44 80 TRP A O 1
ATOM 642 N N . ARG A 1 81 ? 42.812 3.523 -27.509 1.00 75.69 81 ARG A N 1
ATOM 643 C CA . ARG A 1 81 ? 42.576 4.961 -27.698 1.00 75.69 81 ARG A CA 1
ATOM 644 C C . ARG A 1 81 ? 43.440 5.547 -28.816 1.00 75.69 81 ARG A C 1
ATOM 646 O O . ARG A 1 81 ? 42.971 6.476 -29.468 1.00 75.69 81 ARG A O 1
ATOM 653 N N . GLY A 1 82 ? 44.612 4.971 -29.085 1.00 75.12 82 GLY A N 1
ATOM 654 C CA . GLY A 1 82 ? 45.475 5.341 -30.211 1.00 75.12 82 GLY A CA 1
ATOM 655 C C . GLY A 1 82 ? 45.031 4.812 -31.582 1.00 75.12 82 GLY A C 1
ATOM 656 O O . GLY A 1 82 ? 45.569 5.252 -32.591 1.00 75.12 82 GLY A O 1
ATOM 657 N N . GLU A 1 83 ? 44.051 3.902 -31.652 1.00 78.94 83 GLU A N 1
ATOM 658 C CA . GLU A 1 83 ? 43.623 3.307 -32.928 1.00 78.94 83 GLU A CA 1
ATOM 659 C C . GLU A 1 83 ? 42.812 4.285 -33.809 1.00 78.94 83 GLU A C 1
ATOM 661 O O . GLU A 1 83 ? 42.093 5.153 -33.284 1.00 78.94 83 GLU A O 1
ATOM 666 N N . PRO A 1 84 ? 42.843 4.116 -35.146 1.00 79.56 84 PRO A N 1
ATOM 667 C CA . PRO A 1 84 ? 42.023 4.886 -36.076 1.00 79.56 84 PRO A CA 1
ATOM 668 C C . PRO A 1 84 ? 40.511 4.756 -35.794 1.00 79.56 84 PRO A C 1
ATOM 670 O O . PRO A 1 84 ? 40.054 3.698 -35.346 1.00 79.56 84 PRO A O 1
ATOM 673 N N . PRO A 1 85 ? 39.695 5.785 -36.107 1.00 75.06 85 PRO A N 1
ATOM 674 C CA . PRO A 1 85 ? 38.250 5.784 -35.840 1.00 75.06 85 PRO A CA 1
ATOM 675 C C . PRO A 1 85 ? 37.502 4.596 -36.462 1.00 75.06 85 PRO A C 1
ATOM 677 O O . PRO A 1 85 ? 36.626 4.016 -35.821 1.00 75.06 85 PRO A O 1
ATOM 680 N N . LEU A 1 86 ? 37.894 4.193 -37.675 1.00 73.94 86 LEU A N 1
ATOM 681 C CA . LEU A 1 86 ? 37.291 3.073 -38.397 1.00 73.94 86 LEU A CA 1
ATOM 682 C C . LEU A 1 86 ? 37.479 1.743 -37.647 1.00 73.94 86 LEU A C 1
ATOM 684 O O . LEU A 1 86 ? 36.509 1.039 -37.387 1.00 73.94 86 LEU A O 1
ATOM 688 N N . ARG A 1 87 ? 38.699 1.454 -37.178 1.00 72.12 87 ARG A N 1
ATOM 689 C CA . ARG A 1 87 ? 39.004 0.229 -36.417 1.00 72.12 87 ARG A CA 1
ATOM 690 C C . ARG A 1 87 ? 38.299 0.170 -35.065 1.00 72.12 87 ARG A C 1
ATOM 692 O O . ARG A 1 87 ? 37.931 -0.907 -34.591 1.00 72.12 87 ARG A O 1
ATOM 699 N N . LYS A 1 88 ? 38.079 1.327 -34.434 1.00 73.50 88 LYS A N 1
ATOM 700 C CA . LYS A 1 88 ? 37.289 1.427 -33.197 1.00 73.50 88 LYS A CA 1
ATOM 701 C C . LYS A 1 88 ? 35.821 1.085 -33.444 1.00 73.50 88 LYS A C 1
ATOM 703 O O . LYS A 1 88 ? 35.229 0.381 -32.626 1.00 73.50 88 LYS A O 1
ATOM 708 N N . ALA A 1 89 ? 35.248 1.562 -34.551 1.00 71.81 89 ALA A N 1
ATOM 709 C CA . ALA A 1 89 ? 33.883 1.234 -34.951 1.00 71.81 89 ALA A CA 1
ATOM 710 C C . ALA A 1 89 ? 33.747 -0.259 -35.293 1.00 71.81 89 ALA A C 1
ATOM 712 O O . ALA A 1 89 ? 32.877 -0.927 -34.741 1.00 71.81 89 ALA A O 1
ATOM 713 N N . GLU A 1 90 ? 34.669 -0.802 -36.093 1.00 75.62 90 GLU A N 1
ATOM 714 C CA . GLU A 1 90 ? 34.742 -2.229 -36.440 1.00 75.62 90 GLU A CA 1
ATOM 715 C C . GLU A 1 90 ? 34.806 -3.125 -35.195 1.00 75.62 90 GLU A C 1
ATOM 717 O O . GLU A 1 90 ? 34.032 -4.071 -35.074 1.00 75.62 90 GLU A O 1
ATOM 722 N N . SER A 1 91 ? 35.659 -2.787 -34.221 1.00 74.19 91 SER A N 1
ATOM 723 C CA . SER A 1 91 ? 35.791 -3.551 -32.969 1.00 74.19 91 SER A CA 1
ATOM 724 C C . SER A 1 91 ? 34.501 -3.555 -32.139 1.00 74.19 91 SER A C 1
ATOM 726 O O . SER A 1 91 ? 34.163 -4.569 -31.532 1.00 74.19 91 SER A O 1
ATOM 728 N N . ARG A 1 92 ? 33.764 -2.433 -32.107 1.00 76.88 92 ARG A N 1
ATOM 729 C CA . ARG A 1 92 ? 32.491 -2.311 -31.373 1.00 76.88 92 ARG A CA 1
ATOM 730 C C . ARG A 1 92 ? 31.366 -3.088 -32.050 1.00 76.88 92 ARG A C 1
ATOM 732 O O . ARG A 1 92 ? 30.611 -3.770 -31.365 1.00 76.88 92 ARG A O 1
ATOM 739 N N . ILE A 1 93 ? 31.281 -3.011 -33.378 1.00 74.88 93 ILE A N 1
ATOM 740 C CA . ILE A 1 93 ? 30.302 -3.765 -34.172 1.00 74.88 93 ILE A CA 1
ATOM 741 C C . ILE A 1 93 ? 30.572 -5.268 -34.036 1.00 74.88 93 ILE A C 1
ATOM 743 O O . ILE A 1 93 ? 29.653 -6.033 -33.753 1.00 74.88 93 ILE A O 1
ATOM 747 N N . ALA A 1 94 ? 31.837 -5.686 -34.139 1.00 75.62 94 ALA A N 1
ATOM 748 C CA . ALA A 1 94 ? 32.246 -7.076 -33.957 1.00 75.62 94 ALA A CA 1
ATOM 749 C C . ALA A 1 94 ? 31.955 -7.595 -32.541 1.00 75.62 94 ALA A C 1
ATOM 751 O O . ALA A 1 94 ? 31.471 -8.713 -32.384 1.00 75.62 94 ALA A O 1
ATOM 752 N N . ALA A 1 95 ? 32.197 -6.781 -31.508 1.00 75.25 95 ALA A N 1
ATOM 753 C CA . ALA A 1 95 ? 31.861 -7.118 -30.126 1.00 75.25 95 ALA A CA 1
ATOM 754 C C . ALA A 1 95 ? 30.344 -7.271 -29.915 1.00 75.25 95 ALA A C 1
ATOM 756 O O . ALA A 1 95 ? 29.913 -8.219 -29.262 1.00 75.25 95 ALA A O 1
ATOM 757 N N . GLY A 1 96 ? 29.536 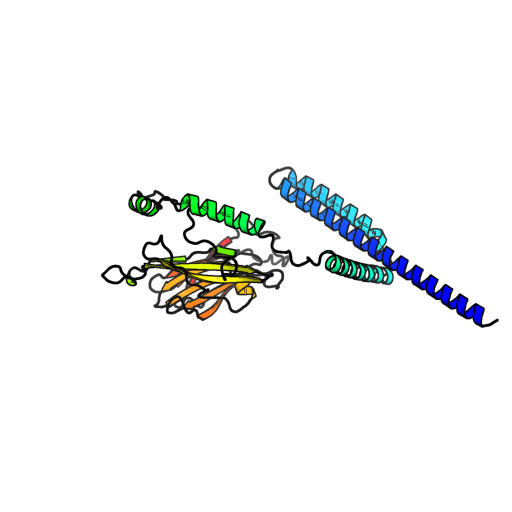-6.377 -30.497 1.00 74.25 96 GLY A N 1
ATOM 758 C CA . GLY A 1 96 ? 28.075 -6.478 -30.469 1.00 74.25 96 GLY A CA 1
ATOM 759 C C . GLY A 1 96 ? 27.564 -7.739 -31.169 1.00 74.25 96 GLY A C 1
ATOM 760 O O . GLY A 1 96 ? 26.749 -8.466 -30.608 1.00 74.25 96 GLY A O 1
ATOM 761 N N . ALA A 1 97 ? 28.102 -8.056 -32.349 1.00 77.38 97 ALA A N 1
ATOM 762 C CA . ALA A 1 97 ? 27.768 -9.280 -33.075 1.00 77.38 97 ALA A CA 1
ATOM 763 C C . ALA A 1 97 ? 28.159 -10.545 -32.290 1.00 77.38 97 ALA A C 1
ATOM 765 O O . ALA A 1 97 ? 27.364 -11.477 -32.197 1.00 77.38 97 ALA A O 1
ATOM 766 N N . LEU A 1 98 ? 29.342 -10.564 -31.664 1.00 80.00 98 LEU A N 1
ATOM 767 C CA . LEU A 1 98 ? 29.792 -11.681 -30.829 1.00 80.00 98 LEU A CA 1
ATOM 768 C C . LEU A 1 98 ? 28.901 -11.866 -29.591 1.00 80.00 98 LEU A C 1
ATOM 770 O O . LEU A 1 98 ? 28.581 -12.997 -29.236 1.00 80.00 98 LEU A O 1
ATOM 774 N N . ALA A 1 99 ? 28.458 -10.773 -28.962 1.00 75.00 99 ALA A N 1
ATOM 775 C CA . ALA A 1 99 ? 27.526 -10.818 -27.838 1.00 75.00 99 ALA A CA 1
ATOM 776 C C . ALA A 1 99 ? 26.153 -11.367 -28.254 1.00 75.00 99 ALA A C 1
ATOM 778 O O . ALA A 1 99 ? 25.603 -12.211 -27.554 1.00 75.00 99 ALA A O 1
ATOM 779 N N . ILE A 1 100 ? 25.630 -10.958 -29.415 1.00 79.25 100 ILE A N 1
ATOM 780 C CA . ILE A 1 100 ? 24.381 -11.504 -29.968 1.00 79.25 100 ILE A CA 1
ATOM 781 C C . ILE A 1 100 ? 24.534 -13.000 -30.251 1.00 79.25 100 ILE A C 1
ATOM 783 O O . ILE A 1 100 ? 23.675 -13.780 -29.855 1.00 79.25 100 ILE A O 1
ATOM 787 N N . VAL A 1 101 ? 25.638 -13.428 -30.871 1.00 82.00 101 VAL A N 1
ATOM 788 C CA . VAL A 1 101 ? 25.913 -14.852 -31.122 1.00 82.00 101 VAL A CA 1
ATOM 789 C C . VAL A 1 101 ? 26.012 -15.634 -29.812 1.00 82.00 101 VAL A C 1
ATOM 791 O O . VAL A 1 101 ? 25.423 -16.702 -29.711 1.00 82.00 101 VAL A O 1
ATOM 794 N N . LEU A 1 102 ? 26.676 -15.099 -28.785 1.00 77.06 102 LEU A N 1
ATOM 795 C CA . LEU A 1 102 ? 26.725 -15.719 -27.458 1.00 77.06 102 LEU A CA 1
ATOM 796 C C . LEU A 1 102 ? 25.343 -15.806 -26.804 1.00 77.06 102 LEU A C 1
ATOM 798 O O . LEU A 1 102 ? 25.044 -16.829 -26.202 1.00 77.06 102 LEU A O 1
ATOM 802 N N . VAL A 1 103 ? 24.488 -14.791 -26.953 1.00 76.88 103 VAL A N 1
ATOM 803 C CA . VAL A 1 103 ? 23.092 -14.825 -26.482 1.00 76.88 103 VAL A CA 1
ATOM 804 C C . VAL A 1 103 ? 22.275 -15.855 -27.258 1.00 76.88 103 VAL A C 1
ATOM 806 O O . VAL A 1 103 ? 21.470 -16.555 -26.658 1.00 76.88 103 VAL A O 1
ATOM 809 N N . LEU A 1 104 ? 22.487 -16.000 -28.566 1.00 76.31 104 LEU A N 1
ATOM 810 C CA . LEU A 1 104 ? 21.805 -17.002 -29.388 1.00 76.31 104 LEU A CA 1
ATOM 811 C C . LEU A 1 104 ? 22.275 -18.427 -29.068 1.00 76.31 104 LEU A C 1
ATOM 813 O O . LEU A 1 104 ? 21.443 -19.318 -28.947 1.00 76.31 104 LEU A O 1
ATOM 817 N N . ILE A 1 105 ? 23.578 -18.636 -28.866 1.00 78.69 105 ILE A N 1
ATOM 818 C CA . ILE A 1 105 ? 24.163 -19.901 -28.393 1.00 78.69 105 ILE A CA 1
ATOM 819 C C . ILE A 1 105 ? 23.642 -20.206 -26.990 1.00 78.69 105 ILE A C 1
ATOM 821 O O . ILE A 1 105 ? 23.174 -21.310 -26.736 1.00 78.69 105 ILE A O 1
ATOM 825 N N . ALA A 1 106 ? 23.647 -19.225 -26.088 1.00 69.69 106 ALA A N 1
ATOM 826 C CA . ALA A 1 106 ? 23.094 -19.394 -24.756 1.00 69.69 106 ALA A CA 1
ATOM 827 C C . ALA A 1 106 ? 21.596 -19.698 -24.820 1.00 69.69 106 ALA A C 1
ATOM 829 O O . ALA A 1 106 ? 21.134 -20.581 -24.123 1.00 69.69 106 ALA A O 1
ATOM 830 N N . ARG A 1 107 ? 20.832 -19.069 -25.709 1.00 69.19 107 ARG A N 1
ATOM 831 C CA . ARG A 1 107 ? 19.422 -19.398 -25.919 1.00 69.19 107 ARG A CA 1
ATOM 832 C C . ARG A 1 107 ? 19.235 -20.780 -26.545 1.00 69.19 107 ARG A C 1
ATOM 834 O O . ARG A 1 107 ? 18.240 -21.408 -26.251 1.00 69.19 107 ARG A O 1
ATOM 841 N N . ALA A 1 108 ? 20.162 -21.275 -27.362 1.00 72.31 108 ALA A N 1
ATOM 842 C CA . ALA A 1 108 ? 20.088 -22.611 -27.959 1.00 72.31 108 ALA A CA 1
ATOM 843 C C . ALA A 1 108 ? 20.525 -23.735 -26.997 1.00 72.31 108 ALA A C 1
ATOM 845 O O . ALA A 1 108 ? 20.018 -24.849 -27.083 1.00 72.31 108 ALA A O 1
ATOM 846 N N . HIS A 1 109 ? 21.457 -23.455 -26.079 1.00 67.81 109 HIS A N 1
ATOM 847 C CA . HIS A 1 109 ? 21.970 -24.420 -25.095 1.00 67.81 109 HIS A CA 1
ATOM 848 C C . HIS A 1 109 ? 21.314 -24.300 -23.711 1.00 67.81 109 HIS A C 1
ATOM 850 O O . HIS A 1 109 ? 21.298 -25.268 -22.957 1.00 67.81 109 HIS A O 1
ATOM 856 N N . PHE A 1 110 ? 20.771 -23.127 -23.389 1.00 55.94 110 PHE A N 1
ATOM 857 C CA . PHE A 1 110 ? 20.034 -22.801 -22.167 1.00 55.94 110 PHE A CA 1
ATOM 858 C C . PHE A 1 110 ? 18.596 -22.357 -22.455 1.00 55.94 110 PHE A C 1
ATOM 860 O O . PHE A 1 110 ? 17.978 -21.768 -21.574 1.00 55.94 110 PHE A O 1
ATOM 867 N N . THR A 1 111 ? 18.012 -22.654 -23.627 1.00 47.16 111 THR A N 1
ATOM 868 C CA . THR A 1 111 ? 16.563 -22.908 -23.653 1.00 47.16 111 THR A CA 1
ATOM 869 C C . THR A 1 111 ? 16.355 -24.042 -22.670 1.00 47.16 111 THR A C 1
ATOM 871 O O . THR A 1 111 ? 16.794 -25.162 -22.959 1.00 47.16 111 THR A O 1
ATOM 874 N N . PRO A 1 112 ? 15.753 -23.793 -21.499 1.00 42.38 112 PRO A N 1
ATOM 875 C CA . PRO A 1 112 ? 15.394 -24.897 -20.648 1.00 42.38 112 PRO A CA 1
ATOM 876 C C . PRO A 1 112 ? 14.407 -25.703 -21.489 1.00 42.38 112 PRO A C 1
ATOM 878 O O . PRO A 1 112 ? 13.418 -25.152 -21.980 1.00 42.38 112 PRO A O 1
ATOM 881 N N . ALA A 1 113 ? 14.644 -27.004 -21.668 1.00 46.56 113 ALA A N 1
ATOM 882 C CA . ALA A 1 113 ? 13.486 -27.877 -21.758 1.00 46.56 113 ALA A CA 1
ATOM 883 C C . ALA A 1 113 ? 12.621 -27.472 -20.564 1.00 46.56 113 ALA A C 1
ATOM 885 O O . ALA A 1 113 ? 13.163 -27.422 -19.452 1.00 46.56 113 ALA A O 1
ATOM 886 N N . ALA A 1 114 ? 11.371 -27.058 -20.817 1.00 42.09 114 ALA A N 1
ATOM 887 C CA . ALA A 1 114 ? 10.433 -26.691 -19.764 1.00 42.09 114 ALA A CA 1
ATOM 888 C C . ALA A 1 114 ? 10.654 -27.694 -18.634 1.00 42.09 114 ALA A C 1
ATOM 890 O O . ALA A 1 114 ? 10.587 -28.897 -18.923 1.00 42.09 114 ALA A O 1
ATOM 891 N N . PRO A 1 115 ? 11.092 -27.255 -17.437 1.00 39.25 115 PRO A N 1
ATOM 892 C CA . PRO A 1 115 ? 11.475 -28.204 -16.418 1.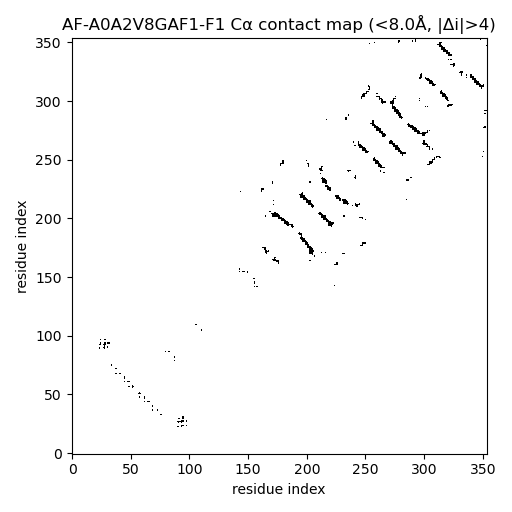00 39.25 115 PRO A CA 1
ATOM 893 C C . PRO A 1 115 ? 10.259 -29.092 -16.232 1.00 39.25 115 PRO A C 1
ATOM 895 O O . PRO A 1 115 ? 9.184 -28.596 -15.896 1.00 39.25 115 PRO A O 1
ATOM 898 N N . ALA A 1 116 ? 10.404 -30.388 -16.531 1.00 46.00 116 ALA A N 1
ATOM 899 C CA . ALA A 1 116 ? 9.446 -31.361 -16.056 1.00 46.00 116 ALA A CA 1
ATOM 900 C C . ALA A 1 116 ? 9.377 -31.072 -14.564 1.00 46.00 116 ALA A C 1
ATOM 902 O O . ALA A 1 116 ? 10.406 -31.174 -13.888 1.00 46.00 116 ALA A O 1
ATOM 903 N N . ALA A 1 117 ? 8.236 -30.538 -14.117 1.00 42.31 117 ALA A N 1
ATOM 904 C CA . ALA A 1 117 ? 8.046 -30.119 -12.747 1.00 42.31 117 ALA A CA 1
ATOM 905 C C . ALA A 1 117 ? 8.509 -31.296 -11.901 1.00 42.31 117 ALA A C 1
ATOM 907 O O . ALA A 1 117 ? 7.876 -32.345 -11.955 1.00 42.31 117 ALA A O 1
ATOM 908 N N . ARG A 1 118 ? 9.659 -31.180 -11.221 1.00 45.22 118 ARG A N 1
ATOM 909 C CA . ARG A 1 118 ? 10.034 -32.183 -10.230 1.00 45.22 118 ARG A CA 1
ATOM 910 C C . ARG A 1 118 ? 8.961 -32.033 -9.166 1.00 45.22 118 ARG A C 1
ATOM 912 O O . ARG A 1 118 ? 8.988 -30.998 -8.488 1.00 45.22 118 ARG A O 1
ATOM 919 N N . PRO A 1 119 ? 8.009 -32.978 -9.058 1.00 52.66 119 PRO A N 1
ATOM 920 C CA . PRO A 1 119 ? 6.925 -32.863 -8.088 1.00 52.66 119 PRO A CA 1
ATOM 921 C C . PRO A 1 119 ? 7.537 -32.646 -6.700 1.00 52.66 119 PRO A C 1
ATOM 923 O O . PRO A 1 119 ? 7.152 -31.758 -5.957 1.00 52.66 119 PRO A O 1
ATOM 926 N N . ASP A 1 120 ? 8.660 -33.317 -6.469 1.00 54.69 120 ASP A N 1
ATOM 927 C CA . ASP A 1 120 ? 9.358 -33.503 -5.212 1.00 54.69 120 ASP A CA 1
ATOM 928 C C . ASP A 1 120 ? 9.882 -32.220 -4.551 1.00 54.69 120 ASP A C 1
ATOM 930 O O . ASP A 1 120 ? 9.917 -32.166 -3.332 1.00 54.69 120 ASP A O 1
ATOM 934 N N . ALA A 1 121 ? 10.295 -31.178 -5.285 1.00 48.09 121 ALA A N 1
ATOM 935 C CA . ALA A 1 121 ? 10.862 -29.970 -4.658 1.00 48.09 121 ALA A CA 1
ATOM 936 C C . ALA A 1 121 ? 9.771 -28.983 -4.218 1.00 48.09 121 ALA A C 1
ATOM 938 O O . ALA A 1 121 ? 9.818 -28.438 -3.113 1.00 48.09 121 ALA A O 1
ATOM 939 N N . ALA A 1 122 ? 8.757 -28.796 -5.068 1.00 51.44 122 ALA A N 1
ATOM 940 C CA . ALA A 1 122 ? 7.556 -28.054 -4.711 1.00 51.44 122 ALA A CA 1
ATOM 941 C C . ALA A 1 122 ? 6.749 -28.823 -3.658 1.00 51.44 122 ALA A C 1
ATOM 943 O O . ALA A 1 122 ? 6.263 -28.212 -2.715 1.00 51.44 122 ALA A O 1
ATOM 944 N N . ASP A 1 123 ? 6.670 -30.150 -3.757 1.00 53.47 123 ASP A N 1
ATOM 945 C CA . ASP A 1 123 ? 6.008 -31.011 -2.778 1.00 53.47 123 ASP A CA 1
ATOM 946 C C . ASP A 1 123 ? 6.816 -31.180 -1.489 1.00 53.47 123 ASP A C 1
ATOM 948 O O . ASP A 1 123 ? 6.208 -31.355 -0.442 1.00 53.47 123 ASP A O 1
ATOM 952 N N . ALA A 1 124 ? 8.146 -31.030 -1.500 1.00 51.25 124 ALA A N 1
ATOM 953 C CA . ALA A 1 124 ? 8.956 -30.956 -0.280 1.00 51.25 124 ALA A CA 1
ATOM 954 C C . ALA A 1 124 ? 8.825 -29.601 0.423 1.00 51.25 124 ALA A C 1
ATOM 956 O O . ALA A 1 124 ? 8.766 -29.567 1.648 1.00 51.25 124 ALA A O 1
ATOM 957 N N . LEU A 1 125 ? 8.730 -28.488 -0.316 1.00 50.69 125 LEU A N 1
ATOM 958 C CA . LEU A 1 125 ? 8.445 -27.170 0.266 1.00 50.69 125 LEU A CA 1
ATOM 959 C C . LEU A 1 125 ? 6.993 -27.072 0.754 1.00 50.69 125 LEU A C 1
ATOM 961 O O . LEU A 1 125 ? 6.758 -26.597 1.862 1.00 50.69 125 LEU A O 1
ATOM 965 N N . ARG A 1 126 ? 6.024 -27.592 -0.013 1.00 54.75 126 ARG A N 1
ATOM 966 C CA . ARG A 1 126 ? 4.625 -27.770 0.421 1.00 54.75 126 ARG A CA 1
ATOM 967 C C . ARG A 1 126 ? 4.535 -28.746 1.580 1.00 54.75 126 ARG A C 1
ATOM 969 O O . ARG A 1 126 ? 3.743 -28.519 2.478 1.00 54.75 126 ARG A O 1
ATOM 976 N N . GLY A 1 127 ? 5.331 -29.810 1.559 1.00 49.22 127 GLY A N 1
ATOM 977 C CA . GLY A 1 127 ? 5.457 -30.808 2.608 1.00 49.22 127 GLY A CA 1
ATOM 978 C C . GLY A 1 127 ? 5.923 -30.141 3.884 1.00 49.22 127 GLY A C 1
ATOM 979 O O . GLY A 1 127 ? 5.149 -30.082 4.816 1.00 49.22 127 GLY A O 1
ATOM 980 N N . ALA A 1 128 ? 7.098 -29.513 3.885 1.00 49.09 128 ALA A N 1
ATOM 981 C CA . ALA A 1 128 ? 7.648 -28.793 5.031 1.00 49.09 128 ALA A CA 1
ATOM 982 C C . ALA A 1 128 ? 6.740 -27.656 5.537 1.00 49.09 128 ALA A C 1
ATOM 984 O O . ALA A 1 128 ? 6.626 -27.471 6.747 1.00 49.09 128 ALA A O 1
ATOM 985 N N . ALA A 1 129 ? 6.062 -26.923 4.645 1.00 44.81 129 ALA A N 1
ATOM 986 C CA . ALA A 1 129 ? 5.069 -25.916 5.025 1.00 44.81 129 ALA A CA 1
ATOM 987 C C . ALA A 1 129 ? 3.810 -26.548 5.646 1.00 44.81 129 ALA A C 1
ATOM 989 O O . ALA A 1 129 ? 3.331 -26.058 6.664 1.00 44.81 129 ALA A O 1
ATOM 990 N N . ARG A 1 130 ? 3.317 -27.669 5.098 1.00 47.25 130 ARG A N 1
ATOM 991 C CA . ARG A 1 130 ? 2.198 -28.450 5.652 1.00 47.25 130 ARG A CA 1
ATOM 992 C C . ARG A 1 130 ? 2.560 -29.117 6.972 1.00 47.25 130 ARG A C 1
ATOM 994 O O . ARG A 1 130 ? 1.727 -29.115 7.858 1.00 47.25 130 ARG A O 1
ATOM 1001 N N . THR A 1 131 ? 3.769 -29.652 7.147 1.00 42.94 131 THR A N 1
ATOM 1002 C CA . THR A 1 131 ? 4.198 -30.254 8.418 1.00 42.94 131 THR A CA 1
ATOM 1003 C C . THR A 1 131 ? 4.371 -29.193 9.497 1.00 42.94 131 THR A C 1
ATOM 1005 O O . THR A 1 131 ? 4.087 -29.466 10.656 1.00 42.94 131 THR A O 1
ATOM 1008 N N . ARG A 1 132 ? 4.810 -27.980 9.131 1.00 42.03 132 ARG A N 1
ATOM 1009 C CA . ARG A 1 132 ? 4.933 -26.855 10.067 1.00 42.03 132 ARG A CA 1
ATOM 1010 C C . ARG A 1 132 ? 3.575 -26.247 10.428 1.00 42.03 132 ARG A C 1
ATOM 1012 O O . ARG A 1 132 ? 3.384 -25.922 11.589 1.00 42.03 132 ARG A O 1
ATOM 1019 N N . ALA A 1 133 ? 2.642 -26.159 9.477 1.00 45.66 133 ALA A N 1
ATOM 1020 C CA . ALA A 1 133 ? 1.259 -25.745 9.730 1.00 45.66 133 ALA A CA 1
ATOM 1021 C C . ALA A 1 133 ? 0.478 -26.801 10.539 1.00 45.66 133 ALA A C 1
ATOM 1023 O O . ALA A 1 133 ? -0.102 -26.483 11.567 1.00 45.66 133 ALA A O 1
ATOM 1024 N N . ALA A 1 134 ? 0.558 -28.081 10.165 1.00 45.09 134 ALA A N 1
ATOM 1025 C CA . ALA A 1 134 ? -0.150 -29.170 10.845 1.00 45.09 134 ALA A CA 1
ATOM 1026 C C . ALA A 1 134 ? 0.382 -29.465 12.260 1.00 45.09 134 ALA A C 1
ATOM 1028 O O . ALA A 1 134 ? -0.366 -29.949 13.107 1.00 45.09 134 ALA A O 1
ATOM 1029 N N . ALA A 1 135 ? 1.664 -29.188 12.537 1.00 47.12 135 ALA A N 1
ATOM 1030 C CA . ALA A 1 135 ? 2.216 -29.307 13.888 1.00 47.12 135 ALA A CA 1
ATOM 1031 C C . ALA A 1 135 ? 1.692 -28.214 14.840 1.00 47.12 135 ALA A C 1
ATOM 1033 O O . ALA A 1 135 ? 1.635 -28.457 16.043 1.00 47.12 135 ALA A O 1
ATOM 1034 N N . ASP A 1 136 ? 1.285 -27.056 14.310 1.00 48.50 136 ASP A N 1
ATOM 1035 C CA . ASP A 1 136 ? 0.763 -25.914 15.077 1.00 48.50 136 ASP A CA 1
ATOM 1036 C C . ASP A 1 136 ? -0.780 -25.933 15.174 1.00 48.50 136 ASP A C 1
ATOM 1038 O O . ASP A 1 136 ? -1.358 -25.541 16.181 1.00 48.50 136 ASP A O 1
ATOM 1042 N N . GLU A 1 137 ? -1.469 -26.498 14.174 1.00 48.72 137 GLU A N 1
ATOM 1043 C CA . GLU A 1 137 ? -2.941 -26.585 14.099 1.00 48.72 137 GLU A CA 1
ATOM 1044 C C . GLU A 1 137 ? -3.597 -27.501 15.154 1.00 48.72 137 GLU A C 1
ATOM 1046 O O . GLU A 1 137 ? -4.817 -27.477 15.321 1.00 48.72 137 GLU A O 1
ATOM 1051 N N . THR A 1 138 ? -2.831 -28.318 15.885 1.00 49.69 138 THR A N 1
ATOM 1052 C CA . THR A 1 138 ? -3.407 -29.267 16.861 1.00 49.69 138 THR A CA 1
ATOM 1053 C C . THR A 1 138 ? -3.686 -28.667 18.238 1.00 49.69 138 THR A C 1
ATOM 1055 O O . THR A 1 138 ? -4.405 -29.283 19.030 1.00 49.69 138 THR A O 1
ATOM 1058 N N . LYS A 1 139 ? -3.187 -27.459 18.532 1.00 50.41 139 LYS A N 1
ATOM 1059 C CA . LYS A 1 139 ? -3.499 -26.739 19.769 1.00 50.41 139 LYS A CA 1
ATOM 1060 C C . LYS A 1 139 ? -4.243 -25.442 19.427 1.00 50.41 139 LYS A C 1
ATOM 1062 O O . LYS A 1 139 ? -3.698 -24.620 18.699 1.00 50.41 139 LYS A O 1
ATOM 1067 N N . PRO A 1 140 ? -5.468 -25.223 19.941 1.00 60.09 140 PRO A N 1
ATOM 1068 C CA . PRO A 1 140 ? -6.143 -23.937 19.798 1.00 60.09 140 PRO A CA 1
ATOM 1069 C C . PRO A 1 140 ? -5.239 -22.808 20.311 1.00 60.09 140 PRO A C 1
ATOM 1071 O O . PRO A 1 140 ? -4.680 -22.929 21.404 1.00 60.09 140 PRO A O 1
ATOM 1074 N N . SER A 1 141 ? -5.080 -21.736 19.526 1.00 72.00 141 SER A N 1
ATOM 1075 C CA . SER A 1 141 ? -4.326 -20.554 19.958 1.00 72.00 141 SER A CA 1
ATOM 1076 C C . SER A 1 141 ? -4.968 -19.969 21.220 1.00 72.00 141 SER A C 1
ATOM 1078 O O . SER A 1 141 ? -6.166 -19.687 21.246 1.00 72.00 141 SER A O 1
ATOM 1080 N N . ASP A 1 142 ? -4.161 -19.775 22.263 1.00 84.00 142 ASP A N 1
ATOM 1081 C CA . ASP A 1 142 ? -4.558 -19.136 23.524 1.00 84.00 142 ASP A CA 1
ATOM 1082 C C . ASP A 1 142 ? -4.488 -17.599 23.452 1.00 84.00 142 ASP A C 1
ATOM 1084 O O . ASP A 1 142 ? -4.689 -16.898 24.447 1.00 84.00 142 ASP A O 1
ATOM 1088 N N . PHE A 1 143 ? -4.195 -17.043 22.273 1.00 87.00 143 PHE A N 1
ATOM 1089 C CA . PHE A 1 143 ? -3.891 -15.626 22.112 1.00 87.00 143 PHE A CA 1
ATOM 1090 C C . PHE A 1 143 ? -5.057 -14.715 22.510 1.00 87.00 143 PHE A C 1
ATOM 1092 O O . PHE A 1 143 ? -4.833 -13.691 23.153 1.00 87.00 143 PHE A O 1
ATOM 1099 N N . GLY A 1 144 ? -6.303 -15.108 22.225 1.00 85.50 144 GLY A N 1
ATOM 1100 C CA . GLY A 1 144 ? -7.491 -14.355 22.650 1.00 85.50 144 GLY A CA 1
ATOM 1101 C C . GLY A 1 144 ? -7.630 -14.245 24.175 1.00 85.50 144 GLY A C 1
ATOM 1102 O O . GLY A 1 144 ? -7.966 -13.179 24.700 1.00 85.50 144 GLY A O 1
ATOM 1103 N N . GLU A 1 145 ? -7.305 -15.315 24.904 1.00 87.56 145 GLU A N 1
ATOM 1104 C CA . GLU A 1 145 ? -7.299 -15.312 26.372 1.00 87.56 145 GLU A CA 1
ATOM 1105 C C . GLU A 1 145 ? -6.175 -14.419 26.901 1.00 87.56 145 GLU A C 1
ATOM 1107 O O . GLU A 1 145 ? -6.390 -13.579 27.778 1.00 87.56 145 GLU A O 1
ATOM 1112 N N . ARG A 1 146 ? -4.985 -14.528 26.300 1.00 90.31 146 ARG A N 1
ATOM 1113 C CA . ARG A 1 146 ? -3.824 -13.711 26.663 1.00 90.31 146 ARG A CA 1
ATOM 1114 C C . ARG A 1 146 ? -4.085 -12.221 26.445 1.00 90.31 146 ARG A C 1
ATOM 1116 O O . ARG A 1 146 ? -3.769 -11.446 27.341 1.00 90.31 146 ARG A O 1
ATOM 1123 N N . ILE A 1 147 ? -4.725 -11.830 25.337 1.00 88.44 147 ILE A N 1
ATOM 1124 C CA . ILE A 1 147 ? -5.164 -10.443 25.089 1.00 88.44 147 ILE A CA 1
ATOM 1125 C C . ILE A 1 147 ? -6.099 -9.964 26.202 1.00 88.44 147 ILE A C 1
ATOM 1127 O O . ILE A 1 147 ? -5.908 -8.880 26.745 1.00 88.44 147 ILE A O 1
ATOM 1131 N N . THR A 1 148 ? -7.092 -10.778 26.564 1.00 88.31 148 THR A N 1
ATOM 1132 C CA . THR A 1 148 ? -8.103 -10.408 27.569 1.00 88.31 148 THR A CA 1
ATOM 1133 C C . THR A 1 148 ? -7.504 -10.286 28.975 1.00 88.31 148 THR A C 1
ATOM 1135 O O . THR A 1 148 ? -7.962 -9.479 29.781 1.00 88.31 148 THR A O 1
ATOM 1138 N N . SER A 1 149 ? -6.469 -11.073 29.272 1.00 90.88 149 SER A N 1
ATOM 1139 C CA . SER A 1 149 ? -5.784 -11.090 30.571 1.00 90.88 149 SER A CA 1
ATOM 1140 C C . SER A 1 149 ? -4.611 -10.104 30.696 1.00 90.88 149 SER A C 1
ATOM 1142 O O . SER A 1 149 ? -4.024 -9.992 31.776 1.00 90.88 149 SER A O 1
ATOM 1144 N N . ALA A 1 150 ? -4.254 -9.407 29.612 1.00 90.94 150 ALA A N 1
ATOM 1145 C CA . ALA A 1 150 ? -3.098 -8.520 29.555 1.00 90.94 150 ALA A CA 1
ATOM 1146 C C . ALA A 1 150 ? -3.240 -7.323 30.502 1.00 90.94 150 ALA A C 1
ATOM 1148 O O . ALA A 1 150 ? -4.298 -6.691 30.576 1.00 90.94 150 ALA A O 1
ATOM 1149 N N . LYS A 1 151 ? -2.161 -6.961 31.201 1.00 93.31 151 LYS A N 1
ATOM 1150 C CA . LYS A 1 151 ? -2.161 -5.769 32.060 1.00 93.31 151 LYS A CA 1
ATOM 1151 C C . LYS A 1 151 ? -1.811 -4.511 31.257 1.00 93.31 151 LYS A C 1
ATOM 1153 O O . LYS A 1 151 ? -1.113 -4.596 30.245 1.00 93.31 151 LYS A O 1
ATOM 1158 N N . PRO A 1 152 ? -2.231 -3.314 31.712 1.00 92.94 152 PRO A N 1
ATOM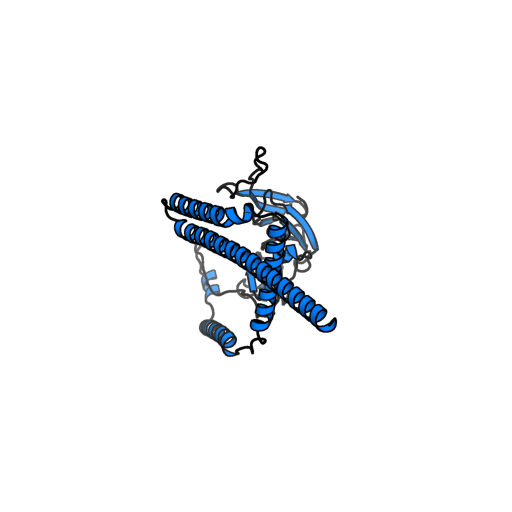 1159 C CA . PRO A 1 152 ? -1.817 -2.062 31.087 1.00 92.94 152 PRO A CA 1
ATOM 1160 C C . PRO A 1 152 ? -0.290 -1.961 30.957 1.00 92.94 152 PRO A C 1
ATOM 1162 O O . PRO A 1 152 ? 0.433 -2.123 31.938 1.00 92.94 152 PRO A O 1
ATOM 1165 N N . GLY A 1 153 ? 0.190 -1.679 29.744 1.00 90.12 153 GLY A N 1
ATOM 1166 C CA . GLY A 1 153 ? 1.620 -1.583 29.425 1.00 90.12 153 GLY A CA 1
ATOM 1167 C C . GLY A 1 153 ? 2.277 -2.895 28.978 1.00 90.12 153 GLY A C 1
ATOM 1168 O O . GLY A 1 153 ? 3.418 -2.859 28.519 1.00 90.12 153 GLY A O 1
ATOM 1169 N N . GLU A 1 154 ? 1.581 -4.032 29.051 1.00 92.56 154 GLU A N 1
ATOM 1170 C CA . GLU A 1 154 ? 2.085 -5.312 28.550 1.00 92.56 154 GLU A CA 1
ATOM 1171 C C . GLU A 1 154 ? 1.691 -5.522 27.083 1.00 92.56 154 GLU A C 1
ATOM 1173 O O . GLU A 1 154 ? 0.515 -5.515 26.720 1.00 92.56 154 GLU A O 1
ATOM 1178 N N . TRP A 1 155 ? 2.690 -5.752 26.229 1.00 90.31 155 TRP A N 1
ATOM 1179 C CA . TRP A 1 155 ? 2.462 -6.199 24.858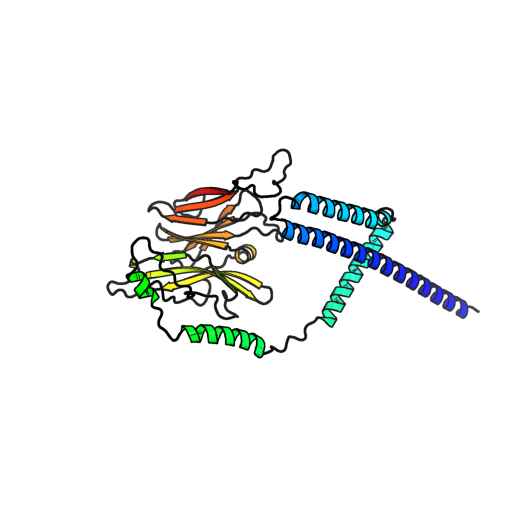 1.00 90.31 155 TRP A CA 1
ATOM 1180 C C . TRP A 1 155 ? 2.300 -7.716 24.835 1.00 90.31 155 TRP A C 1
ATOM 1182 O O . TRP A 1 155 ? 3.240 -8.455 25.132 1.00 90.31 155 TRP A O 1
ATOM 1192 N N . VAL A 1 156 ? 1.118 -8.188 24.442 1.00 89.56 156 VAL A N 1
ATOM 1193 C CA . VAL A 1 156 ? 0.903 -9.606 24.144 1.00 89.56 156 VAL A CA 1
ATOM 1194 C C . VAL A 1 156 ? 1.266 -9.849 22.689 1.00 89.56 156 VAL A C 1
ATOM 1196 O O . VAL A 1 156 ? 0.680 -9.262 21.784 1.00 89.56 156 VAL A O 1
ATOM 1199 N N . PHE A 1 157 ? 2.245 -10.718 22.470 1.00 85.56 157 PHE A N 1
ATOM 1200 C CA . PHE A 1 157 ? 2.741 -11.056 21.143 1.00 85.56 157 PHE A CA 1
ATOM 1201 C C . PHE A 1 157 ? 2.455 -12.522 20.807 1.00 85.56 157 PHE A C 1
ATOM 1203 O O . PHE A 1 157 ? 2.699 -13.414 21.625 1.00 85.56 157 PHE A O 1
ATOM 1210 N N . ASP A 1 158 ? 1.970 -12.761 19.594 1.00 84.12 158 ASP A N 1
ATOM 1211 C CA . ASP A 1 158 ? 1.881 -14.074 18.962 1.00 84.12 158 ASP A CA 1
ATOM 1212 C C . ASP A 1 158 ? 2.517 -13.962 17.571 1.00 84.12 158 ASP A C 1
ATOM 1214 O O . ASP A 1 158 ? 2.305 -12.983 16.856 1.00 84.12 158 ASP A O 1
ATOM 1218 N N . ASN A 1 159 ? 3.355 -14.938 17.225 1.00 84.19 159 ASN A N 1
ATOM 1219 C CA . ASN A 1 159 ? 4.061 -14.983 15.947 1.00 84.19 159 ASN A CA 1
ATOM 1220 C C . ASN A 1 159 ? 3.299 -15.797 14.886 1.00 84.19 159 ASN A C 1
ATOM 1222 O O . ASN A 1 159 ? 3.817 -16.017 13.791 1.00 84.19 159 ASN A O 1
ATOM 1226 N N . THR A 1 160 ? 2.096 -16.269 15.213 1.00 85.00 160 THR A N 1
ATOM 1227 C CA . THR A 1 160 ? 1.202 -16.958 14.284 1.00 85.00 160 THR A CA 1
ATOM 1228 C C . THR A 1 160 ? 0.678 -15.960 13.246 1.00 85.00 160 THR A C 1
ATOM 1230 O O . THR A 1 160 ? 0.014 -14.985 13.611 1.00 85.00 160 THR A O 1
ATOM 1233 N N . PRO A 1 161 ? 0.957 -16.146 11.941 1.00 84.00 161 PRO A N 1
ATOM 1234 C CA . PRO A 1 161 ? 0.492 -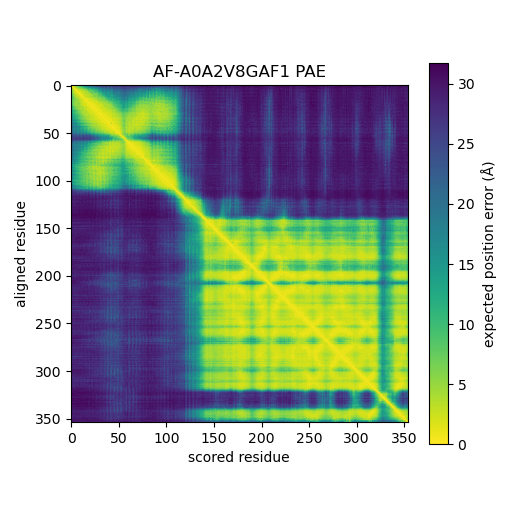15.215 10.919 1.00 84.00 161 PRO A CA 1
ATOM 1235 C C . PRO A 1 161 ? -1.038 -15.232 10.802 1.00 84.00 161 PRO A C 1
ATOM 1237 O O . PRO A 1 161 ? -1.617 -16.243 10.416 1.00 84.00 161 PRO A O 1
ATOM 1240 N N . LEU A 1 162 ? -1.694 -14.097 11.065 1.00 85.44 162 LEU A N 1
ATOM 1241 C CA . LEU A 1 162 ? -3.151 -13.965 10.894 1.00 85.44 162 LEU A CA 1
ATOM 1242 C C . LEU A 1 162 ? -3.568 -13.850 9.418 1.00 85.44 162 LEU A C 1
ATOM 1244 O O . LEU A 1 162 ? -4.675 -14.232 9.042 1.00 85.44 162 LEU A O 1
ATOM 1248 N N . LEU A 1 163 ? -2.686 -13.307 8.575 1.00 87.25 163 LEU A N 1
ATOM 1249 C CA . LEU A 1 163 ? -2.889 -13.174 7.134 1.00 87.25 163 LEU A CA 1
ATOM 1250 C C . LEU A 1 163 ? -1.533 -13.298 6.423 1.00 87.25 163 LEU A C 1
ATOM 1252 O O . LEU A 1 163 ? -0.681 -12.420 6.535 1.00 87.25 163 LEU A O 1
ATOM 1256 N N . ALA A 1 164 ? -1.328 -14.406 5.712 1.00 90.38 164 ALA A N 1
ATOM 1257 C CA . ALA A 1 164 ? -0.125 -14.693 4.922 1.00 90.38 164 ALA A CA 1
ATOM 1258 C C . ALA A 1 164 ? -0.392 -14.502 3.414 1.00 90.38 164 ALA A C 1
ATOM 1260 O O . ALA A 1 164 ? -1.557 -14.439 3.027 1.00 90.38 164 ALA A O 1
ATOM 1261 N N . PRO A 1 165 ? 0.624 -14.440 2.535 1.00 91.31 165 PRO A N 1
ATOM 1262 C CA . PRO A 1 165 ? 0.392 -14.539 1.093 1.00 91.31 165 PRO A CA 1
ATOM 1263 C C . PRO A 1 165 ? -0.483 -15.752 0.751 1.00 91.31 165 PRO A C 1
ATOM 1265 O O . PRO A 1 165 ? -0.402 -16.792 1.412 1.00 91.31 165 PRO A O 1
ATOM 1268 N N . GLU A 1 166 ? -1.372 -15.602 -0.229 1.00 87.88 166 GLU A N 1
ATOM 1269 C CA . GLU A 1 166 ? -2.271 -16.691 -0.620 1.00 87.88 166 GLU A CA 1
ATOM 1270 C C . GLU A 1 166 ? -1.509 -17.761 -1.436 1.00 87.88 166 GLU A C 1
ATOM 1272 O O . GLU A 1 166 ? -0.300 -17.687 -1.658 1.00 87.88 166 GLU A O 1
ATOM 1277 N N . ARG A 1 167 ? -2.210 -18.808 -1.882 1.00 86.31 167 ARG A N 1
ATOM 1278 C CA . ARG A 1 167 ? -1.638 -19.866 -2.714 1.00 86.31 167 ARG A CA 1
ATOM 1279 C C . ARG A 1 167 ? -1.045 -19.285 -3.999 1.00 86.31 167 ARG A C 1
ATOM 1281 O O . ARG A 1 167 ? -1.638 -18.397 -4.608 1.00 86.31 167 ARG A O 1
ATOM 1288 N N . LEU A 1 168 ? 0.046 -19.896 -4.457 1.00 83.69 168 LEU A N 1
ATOM 1289 C CA . LEU A 1 168 ? 0.641 -19.635 -5.768 1.00 83.69 168 LEU A CA 1
ATOM 1290 C C . LEU A 1 168 ? -0.449 -19.594 -6.856 1.00 83.69 168 LEU A C 1
ATOM 1292 O O . LEU A 1 168 ? -1.227 -20.543 -6.984 1.00 83.69 168 LEU A O 1
ATOM 1296 N N . GLY A 1 169 ? -0.519 -18.498 -7.608 1.00 80.00 169 GLY A N 1
ATOM 1297 C CA . GLY A 1 169 ? -1.556 -18.237 -8.613 1.00 80.00 169 GLY A CA 1
ATOM 1298 C C . GLY A 1 169 ? -2.556 -17.161 -8.204 1.00 80.00 169 GLY A C 1
ATOM 1299 O O . GLY A 1 169 ? -3.248 -16.619 -9.066 1.00 80.00 169 GLY A O 1
ATOM 1300 N N . ALA A 1 170 ? -2.656 -16.851 -6.912 1.00 88.06 170 ALA A N 1
ATOM 1301 C CA . ALA A 1 170 ? -3.479 -15.753 -6.431 1.00 88.06 170 ALA A CA 1
ATOM 1302 C C . ALA A 1 170 ? -2.853 -14.386 -6.754 1.00 88.06 170 ALA A C 1
ATOM 1304 O O . ALA A 1 170 ? -1.690 -14.272 -7.132 1.00 88.06 170 ALA A O 1
ATOM 1305 N N . TRP A 1 171 ? -3.643 -13.325 -6.615 1.00 92.31 171 TRP A N 1
ATOM 1306 C CA . TRP A 1 171 ? -3.203 -11.964 -6.930 1.00 92.31 171 TRP A CA 1
ATOM 1307 C C . TRP A 1 171 ? -2.240 -11.375 -5.877 1.00 92.31 171 TRP A C 1
ATOM 1309 O O . TRP A 1 171 ? -1.544 -10.407 -6.168 1.00 92.31 171 TRP A O 1
ATOM 1319 N N . ASP A 1 172 ? -2.198 -11.952 -4.674 1.00 92.25 172 ASP A N 1
ATOM 1320 C CA . ASP A 1 172 ? -1.352 -11.574 -3.537 1.00 92.25 172 ASP A CA 1
ATOM 1321 C C . ASP A 1 172 ? -0.487 -12.753 -3.042 1.00 92.25 172 ASP A C 1
ATOM 1323 O O . ASP A 1 172 ? -0.209 -12.894 -1.848 1.00 92.25 172 ASP A O 1
ATOM 1327 N N . ASP A 1 173 ? -0.079 -13.627 -3.966 1.00 88.50 173 ASP A N 1
ATOM 1328 C CA . ASP A 1 173 ? 0.658 -14.865 -3.685 1.00 88.50 173 ASP A CA 1
ATOM 1329 C C . ASP A 1 173 ? 2.141 -14.667 -3.334 1.00 88.50 173 ASP A C 1
ATOM 1331 O O . ASP A 1 173 ? 2.778 -15.569 -2.786 1.00 88.50 173 ASP A O 1
ATOM 1335 N N . PHE A 1 174 ? 2.697 -13.488 -3.616 1.00 90.00 174 PHE A N 1
ATOM 1336 C CA . PHE A 1 174 ? 4.110 -13.202 -3.400 1.00 90.00 174 PHE A CA 1
ATOM 1337 C C . PHE A 1 174 ? 4.358 -12.468 -2.083 1.00 90.00 174 PHE A C 1
ATOM 1339 O O . PHE A 1 174 ? 5.255 -12.833 -1.317 1.00 90.00 174 PHE A O 1
ATOM 1346 N N . LYS A 1 175 ? 3.582 -11.415 -1.801 1.00 91.06 175 LYS A N 1
ATOM 1347 C CA . LYS A 1 175 ? 3.776 -10.585 -0.606 1.00 91.06 175 LYS A CA 1
ATOM 1348 C C . LYS A 1 175 ? 2.479 -9.931 -0.156 1.00 91.06 175 LYS A C 1
ATOM 1350 O O . LYS A 1 175 ? 1.728 -9.412 -0.971 1.00 91.06 175 LYS A O 1
ATOM 1355 N N . VAL A 1 176 ? 2.302 -9.851 1.160 1.00 94.50 176 VAL A N 1
ATOM 1356 C CA . VAL A 1 176 ? 1.323 -8.973 1.811 1.00 94.50 176 VAL A CA 1
ATOM 1357 C C . VAL A 1 176 ? 2.046 -7.985 2.731 1.00 94.50 176 VAL A C 1
ATOM 1359 O O . VAL A 1 176 ? 3.125 -8.284 3.247 1.00 94.50 176 VAL A O 1
ATOM 1362 N N . GLY A 1 177 ? 1.510 -6.781 2.912 1.00 94.38 177 GLY A N 1
ATOM 1363 C CA . GLY A 1 177 ? 2.105 -5.762 3.777 1.00 94.38 177 GLY A CA 1
ATOM 1364 C C . GLY A 1 177 ? 1.247 -4.509 3.911 1.00 94.38 177 GLY A C 1
ATOM 1365 O O . GLY A 1 177 ? 0.123 -4.475 3.426 1.00 94.38 177 GLY A O 1
ATOM 1366 N N . SER A 1 178 ? 1.788 -3.483 4.571 1.00 95.81 178 SER A N 1
ATOM 1367 C CA . SER A 1 178 ? 1.121 -2.185 4.779 1.00 95.81 178 SER A CA 1
ATOM 1368 C C . SER A 1 178 ? -0.336 -2.316 5.282 1.00 95.81 178 SER A C 1
ATOM 1370 O O . SER A 1 178 ? -1.242 -1.787 4.639 1.00 95.81 178 SER A O 1
ATOM 1372 N N . PRO A 1 179 ? -0.597 -3.071 6.373 1.00 96.81 179 PRO A N 1
ATOM 1373 C CA . PRO A 1 179 ? -1.957 -3.307 6.845 1.00 96.81 179 PRO A CA 1
ATOM 1374 C C . PRO A 1 179 ? -2.559 -2.044 7.472 1.00 96.81 179 PRO A C 1
ATOM 1376 O O . PRO A 1 179 ? -1.918 -1.392 8.294 1.00 96.81 179 PRO A O 1
ATOM 1379 N N . ILE A 1 180 ? -3.817 -1.752 7.145 1.00 97.69 180 ILE A N 1
ATOM 1380 C CA . ILE A 1 180 ? -4.630 -0.713 7.781 1.00 97.69 180 ILE A CA 1
ATOM 1381 C C . ILE A 1 180 ? -5.908 -1.350 8.307 1.00 97.69 180 ILE A C 1
ATOM 1383 O O . ILE A 1 180 ? -6.708 -1.877 7.534 1.00 97.69 180 ILE A O 1
ATOM 1387 N N . VAL A 1 181 ? -6.099 -1.290 9.624 1.00 96.94 181 VAL A N 1
ATOM 1388 C CA . VAL A 1 181 ? -7.286 -1.817 10.301 1.00 96.94 181 VAL A CA 1
ATOM 1389 C C . VAL A 1 181 ? -8.129 -0.662 10.824 1.00 96.94 181 VAL A C 1
ATOM 1391 O O . VAL A 1 181 ? -7.622 0.193 11.545 1.00 96.94 181 VAL A O 1
ATOM 1394 N N . LEU A 1 182 ? -9.422 -0.669 10.501 1.00 96.62 182 LEU A N 1
ATOM 1395 C CA . LEU A 1 182 ? -10.414 0.217 11.108 1.00 96.62 182 LEU A CA 1
ATOM 1396 C C . LEU A 1 182 ? -11.348 -0.592 12.018 1.00 96.62 182 LEU A C 1
ATOM 1398 O O . LEU A 1 182 ? -11.898 -1.611 11.588 1.00 96.62 182 LEU A O 1
ATOM 1402 N N . ASP A 1 183 ? -11.525 -0.127 13.259 1.00 95.00 183 ASP A N 1
ATOM 1403 C CA . ASP A 1 183 ? -12.548 -0.609 14.197 1.00 95.00 183 ASP A CA 1
ATOM 1404 C C . ASP A 1 183 ? -13.835 0.203 14.004 1.00 95.00 183 ASP A C 1
ATOM 1406 O O . ASP A 1 183 ? -13.870 1.409 14.245 1.00 95.00 183 ASP A O 1
ATOM 1410 N N . GLU A 1 184 ? -14.896 -0.454 13.544 1.00 90.88 184 GLU A N 1
ATOM 1411 C CA . GLU A 1 184 ? -16.193 0.158 13.273 1.00 90.88 184 GLU A CA 1
ATOM 1412 C C . GLU A 1 184 ? -17.312 -0.597 13.998 1.00 90.88 184 GLU A C 1
ATOM 1414 O O . GLU A 1 184 ? -18.081 -1.343 13.380 1.00 90.88 184 GLU A O 1
ATOM 1419 N N . PRO A 1 185 ? -17.466 -0.388 15.317 1.00 86.88 185 PRO A N 1
ATOM 1420 C CA . PRO A 1 185 ? -18.449 -1.115 16.118 1.00 86.88 185 PRO A CA 1
ATOM 1421 C C . PRO A 1 185 ? -19.889 -0.899 15.635 1.00 86.88 185 PRO A C 1
ATOM 1423 O O . PRO A 1 185 ? -20.715 -1.796 15.766 1.00 86.88 185 PRO A O 1
ATOM 1426 N N . GLY A 1 186 ? -20.185 0.245 15.004 1.00 85.69 186 GLY A N 1
ATOM 1427 C CA . GLY A 1 186 ? -21.502 0.542 14.425 1.00 85.69 186 GLY A CA 1
ATOM 1428 C C . GLY A 1 186 ? -21.915 -0.360 13.252 1.00 85.69 186 GLY A C 1
ATOM 1429 O O . GLY A 1 186 ? -23.064 -0.302 12.824 1.00 85.69 186 GLY A O 1
ATOM 1430 N N . ARG A 1 187 ? -21.008 -1.195 12.725 1.00 84.25 187 ARG A N 1
ATOM 1431 C CA . ARG A 1 187 ? -21.330 -2.227 11.725 1.00 84.25 187 ARG A CA 1
ATOM 1432 C C . ARG A 1 187 ? -21.729 -3.573 12.340 1.00 84.25 187 ARG A C 1
ATOM 1434 O O . ARG A 1 187 ? -22.135 -4.478 11.606 1.00 84.25 187 ARG A O 1
ATOM 1441 N N . LEU A 1 188 ? -21.659 -3.709 13.664 1.00 86.44 188 LEU A N 1
ATOM 1442 C CA . LEU A 1 188 ? -22.354 -4.766 14.389 1.00 86.44 188 LEU A CA 1
ATOM 1443 C C . LEU A 1 188 ? -23.792 -4.323 14.664 1.00 86.44 188 LEU A C 1
ATOM 1445 O O . LEU A 1 188 ? -24.046 -3.177 15.028 1.00 86.44 188 LEU A O 1
ATOM 1449 N N . ASN A 1 189 ? -24.746 -5.237 14.511 1.00 83.69 189 ASN A N 1
ATOM 1450 C CA . ASN A 1 189 ? -26.099 -4.989 14.995 1.00 83.69 189 ASN A CA 1
ATOM 1451 C C . ASN A 1 189 ? -26.163 -5.097 16.533 1.00 83.69 189 ASN A C 1
ATOM 1453 O O . ASN A 1 189 ? -25.191 -5.470 17.190 1.00 83.69 189 ASN A O 1
ATOM 1457 N N . VAL A 1 190 ? -27.336 -4.821 17.114 1.00 84.06 190 VAL A N 1
ATOM 1458 C CA . VAL A 1 190 ? -27.567 -4.877 18.576 1.00 84.06 190 VAL A CA 1
ATOM 1459 C C . VAL A 1 190 ? -27.253 -6.259 19.177 1.00 84.06 190 VAL A C 1
ATOM 1461 O O . VAL A 1 190 ? -26.949 -6.364 20.359 1.00 84.06 190 VAL A O 1
ATOM 1464 N N . LEU A 1 191 ? -27.281 -7.318 18.363 1.00 84.25 191 LEU A N 1
ATOM 1465 C CA . LEU A 1 191 ? -26.958 -8.690 18.764 1.00 84.25 191 LEU A CA 1
ATOM 1466 C C . LEU A 1 191 ? -25.463 -9.027 18.606 1.00 84.25 191 LEU A C 1
ATOM 1468 O O . LEU A 1 191 ? -25.083 -10.185 18.755 1.00 84.25 191 LEU A O 1
ATOM 1472 N N . GLY A 1 192 ? -24.615 -8.057 18.248 1.00 79.31 192 GLY A N 1
ATOM 1473 C CA . GLY A 1 192 ? -23.195 -8.284 17.965 1.00 79.31 192 GLY A CA 1
ATOM 1474 C C . GLY A 1 192 ? -22.939 -9.046 16.659 1.00 79.31 192 GLY A C 1
ATOM 1475 O O . GLY A 1 192 ? -21.831 -9.521 16.421 1.00 79.31 192 GLY A O 1
ATOM 1476 N N . VAL A 1 193 ? -23.950 -9.185 15.797 1.00 81.31 193 VAL A N 1
ATOM 1477 C CA . VAL A 1 193 ? -23.837 -9.864 14.504 1.00 81.31 193 VAL A CA 1
ATOM 1478 C C . VAL A 1 193 ? -23.507 -8.835 13.428 1.00 81.31 193 VAL A C 1
ATOM 1480 O O . VAL A 1 193 ? -24.201 -7.833 13.272 1.00 81.31 193 VAL A O 1
ATOM 1483 N N . GLY A 1 194 ? -22.448 -9.090 12.664 1.00 84.50 194 GLY A N 1
ATOM 1484 C CA . GLY A 1 194 ? -21.989 -8.203 11.595 1.00 84.50 194 GLY A CA 1
ATOM 1485 C C . GLY A 1 194 ? -20.484 -8.313 11.398 1.00 84.50 194 GLY A C 1
ATOM 1486 O O . GLY A 1 194 ? -19.907 -9.365 11.668 1.00 84.50 194 GLY A O 1
ATOM 1487 N N . THR A 1 195 ? -19.862 -7.228 10.955 1.00 90.19 195 THR A N 1
ATOM 1488 C CA . THR A 1 195 ? -18.404 -7.076 10.883 1.00 90.19 195 THR A CA 1
ATOM 1489 C C . THR A 1 195 ? -18.018 -5.905 11.769 1.00 90.19 195 THR A C 1
ATOM 1491 O O . THR A 1 195 ? -18.663 -4.867 11.687 1.00 90.19 195 THR A O 1
ATOM 1494 N N . ARG A 1 196 ? -16.975 -6.057 12.590 1.00 93.25 196 ARG A N 1
ATOM 1495 C CA . ARG A 1 196 ? -16.447 -4.970 13.427 1.00 93.25 196 ARG A CA 1
ATOM 1496 C C . ARG A 1 196 ? -15.190 -4.372 12.819 1.00 93.25 196 ARG A C 1
ATOM 1498 O O . ARG A 1 196 ? -15.086 -3.163 12.661 1.00 93.25 196 ARG A O 1
ATOM 1505 N N . TYR A 1 197 ? -14.258 -5.240 12.451 1.00 96.00 197 TYR A N 1
ATOM 1506 C CA . TYR A 1 197 ? -12.958 -4.855 11.939 1.00 96.00 197 TYR A CA 1
ATOM 1507 C C . TYR A 1 197 ? -12.903 -5.029 10.433 1.00 96.00 197 TYR A C 1
ATOM 1509 O O . TYR A 1 197 ? -13.331 -6.049 9.879 1.00 96.00 197 TYR A O 1
ATOM 1517 N N . ARG A 1 198 ? -12.329 -4.033 9.771 1.00 96.69 198 ARG A N 1
ATOM 1518 C CA . ARG A 1 198 ? -12.028 -4.079 8.344 1.00 96.69 198 ARG A CA 1
ATOM 1519 C C . ARG A 1 198 ? -10.545 -3.832 8.154 1.00 96.69 198 ARG A C 1
ATOM 1521 O O . ARG A 1 198 ? -10.003 -2.903 8.743 1.00 96.69 198 ARG A O 1
ATOM 1528 N N . LEU A 1 199 ? -9.917 -4.691 7.365 1.00 97.75 199 LEU A N 1
ATOM 1529 C CA . LEU A 1 199 ? -8.504 -4.648 7.033 1.00 97.75 199 LEU A CA 1
ATOM 1530 C C . LEU A 1 199 ? -8.372 -4.383 5.543 1.00 97.75 199 LEU A C 1
ATOM 1532 O O . LEU A 1 199 ? -8.940 -5.110 4.730 1.00 97.75 199 LEU A O 1
ATOM 1536 N N . TRP A 1 200 ? -7.564 -3.392 5.210 1.00 98.31 200 TRP A N 1
ATOM 1537 C CA . TRP A 1 200 ? -6.977 -3.242 3.890 1.00 98.31 200 TRP A CA 1
ATOM 1538 C C . TRP A 1 200 ? -5.492 -3.518 3.993 1.00 98.31 200 TRP A C 1
ATOM 1540 O O . TRP A 1 200 ? -4.869 -3.240 5.016 1.00 98.31 200 TRP A O 1
ATOM 1550 N N . TYR A 1 201 ? -4.921 -4.091 2.951 1.00 97.81 201 TYR A N 1
ATOM 1551 C CA . TYR A 1 201 ? -3.509 -4.440 2.939 1.00 97.81 201 TYR A CA 1
ATOM 1552 C C . TYR A 1 201 ? -2.983 -4.364 1.518 1.00 97.81 201 TYR A C 1
ATOM 1554 O O . TYR A 1 201 ? -3.712 -4.646 0.574 1.00 97.81 201 TYR A O 1
ATOM 1562 N N . ARG A 1 202 ? -1.703 -4.050 1.352 1.00 97.62 202 ARG A N 1
ATOM 1563 C CA . ARG A 1 202 ? -1.044 -4.205 0.059 1.00 97.62 202 ARG A CA 1
ATOM 1564 C C . ARG A 1 202 ? -0.803 -5.690 -0.183 1.00 97.62 202 ARG A C 1
ATOM 1566 O O . ARG A 1 202 ? -0.087 -6.317 0.598 1.00 97.62 202 ARG A O 1
ATOM 1573 N N . GLY A 1 203 ? -1.342 -6.230 -1.267 1.00 96.75 203 GLY A N 1
ATOM 1574 C CA . GLY A 1 203 ? -0.991 -7.542 -1.804 1.00 96.75 203 GLY A CA 1
ATOM 1575 C C . GLY A 1 203 ? -0.202 -7.394 -3.100 1.00 96.75 203 GLY A C 1
ATOM 1576 O O . GLY A 1 203 ? -0.449 -6.468 -3.869 1.00 96.75 203 GLY A O 1
ATOM 1577 N N . CYS A 1 204 ? 0.757 -8.281 -3.335 1.00 94.56 204 CYS A N 1
ATOM 1578 C CA . CYS A 1 204 ? 1.550 -8.310 -4.557 1.00 94.56 204 CYS A CA 1
ATOM 1579 C C . CYS A 1 204 ? 1.641 -9.735 -5.096 1.00 94.56 204 CYS A C 1
ATOM 1581 O O . CYS A 1 204 ? 1.828 -10.679 -4.320 1.00 94.56 204 CYS A O 1
ATOM 1583 N N . ARG A 1 205 ? 1.576 -9.856 -6.422 1.00 90.44 205 ARG A N 1
ATOM 1584 C CA . ARG A 1 205 ? 1.873 -11.078 -7.179 1.00 90.44 205 ARG A CA 1
ATOM 1585 C C . ARG A 1 205 ? 3.235 -10.982 -7.837 1.00 90.44 205 ARG A C 1
ATOM 1587 O O . ARG A 1 205 ? 3.686 -9.889 -8.186 1.00 90.44 205 ARG A O 1
ATOM 1594 N N . PHE A 1 206 ? 3.848 -12.141 -8.044 1.00 83.88 206 PHE A N 1
ATOM 1595 C CA . PHE A 1 206 ? 5.041 -12.264 -8.871 1.00 83.88 206 PHE A CA 1
ATOM 1596 C C . PHE A 1 206 ? 5.013 -13.571 -9.669 1.00 83.88 206 PHE A C 1
ATOM 1598 O O . PHE A 1 206 ? 5.271 -14.643 -9.123 1.00 83.88 206 PHE A O 1
ATOM 1605 N N . MET A 1 207 ? 4.672 -13.476 -10.955 1.00 73.81 207 MET A N 1
ATOM 1606 C CA . MET A 1 207 ? 4.452 -14.615 -11.858 1.00 73.81 207 MET A CA 1
ATOM 1607 C C . MET A 1 207 ? 4.949 -14.291 -13.263 1.00 73.81 207 MET A C 1
ATOM 1609 O O . MET A 1 207 ? 4.594 -13.240 -13.779 1.00 73.81 207 MET A O 1
ATOM 1613 N N . ASP A 1 208 ? 5.706 -15.197 -13.891 1.00 60.03 208 ASP A N 1
ATOM 1614 C CA . ASP A 1 208 ? 6.136 -15.100 -15.300 1.00 60.03 208 ASP A CA 1
ATOM 1615 C C . ASP A 1 208 ? 6.680 -13.708 -15.697 1.00 60.03 208 ASP A C 1
ATOM 1617 O O . ASP A 1 208 ? 6.310 -13.147 -16.725 1.00 60.03 208 ASP A O 1
ATOM 1621 N N . ASP A 1 209 ? 7.548 -13.148 -14.846 1.00 66.44 209 ASP A N 1
ATOM 1622 C CA . ASP A 1 209 ? 8.152 -11.805 -14.941 1.00 66.44 209 ASP A CA 1
ATOM 1623 C C . ASP A 1 209 ? 7.208 -10.609 -14.682 1.00 66.44 209 ASP A C 1
ATOM 1625 O O . ASP A 1 209 ? 7.644 -9.457 -14.723 1.00 66.44 209 ASP A O 1
ATOM 1629 N N . GLU A 1 210 ? 5.941 -10.845 -14.339 1.00 73.00 210 GLU A N 1
ATOM 1630 C CA . GLU A 1 210 ? 4.993 -9.808 -13.930 1.00 73.00 210 GLU A CA 1
ATOM 1631 C C . GLU A 1 210 ? 5.012 -9.623 -12.406 1.00 73.00 210 GLU A C 1
ATOM 1633 O O . GLU A 1 210 ? 4.541 -10.476 -11.648 1.00 73.00 210 GLU A O 1
ATOM 1638 N N . TYR A 1 211 ? 5.528 -8.476 -11.959 1.00 85.56 211 TYR A N 1
ATOM 1639 C CA . TYR A 1 211 ? 5.306 -7.956 -10.612 1.00 85.56 211 TYR A CA 1
ATOM 1640 C C . TYR A 1 211 ? 4.149 -6.965 -10.662 1.00 85.56 211 TYR A C 1
ATOM 1642 O O . TYR A 1 211 ? 4.154 -6.082 -11.505 1.00 85.56 211 TYR A O 1
ATOM 1650 N N . SER A 1 212 ? 3.164 -7.101 -9.780 1.00 90.38 212 SER A N 1
ATOM 1651 C CA . SER A 1 212 ? 2.070 -6.131 -9.668 1.00 90.38 212 SER A CA 1
ATOM 1652 C C . SER A 1 212 ? 1.527 -6.160 -8.253 1.00 90.38 212 SER A C 1
ATOM 1654 O O . SER A 1 212 ? 1.329 -7.237 -7.685 1.00 90.38 212 SER A O 1
ATOM 1656 N N . CYS A 1 213 ? 1.218 -4.989 -7.706 1.00 96.00 213 CYS A N 1
ATOM 1657 C CA . CYS A 1 213 ? 0.569 -4.856 -6.412 1.00 96.00 213 CYS A CA 1
ATOM 1658 C C . CYS A 1 213 ? -0.811 -4.198 -6.526 1.00 96.00 213 CYS A C 1
ATOM 1660 O O . CYS A 1 213 ? -1.152 -3.558 -7.520 1.00 96.00 213 CYS A O 1
ATOM 1662 N N . GLY A 1 214 ? -1.607 -4.363 -5.479 1.00 96.88 214 GLY A N 1
ATOM 1663 C CA . GLY A 1 214 ? -2.893 -3.705 -5.295 1.00 96.88 214 GLY A CA 1
ATOM 1664 C C . GLY A 1 214 ? -3.341 -3.799 -3.843 1.00 96.88 214 GLY A C 1
ATOM 1665 O O . GLY A 1 214 ? -2.662 -4.399 -3.005 1.00 96.88 214 GLY A O 1
ATOM 1666 N N . ASP A 1 215 ? -4.507 -3.239 -3.558 1.00 97.88 215 ASP A N 1
ATOM 1667 C CA . ASP A 1 215 ? -5.062 -3.217 -2.213 1.00 97.88 215 ASP A CA 1
ATOM 1668 C C . ASP A 1 215 ? -6.071 -4.340 -2.047 1.00 97.88 215 ASP A C 1
ATOM 1670 O O . ASP A 1 215 ? -7.095 -4.404 -2.729 1.00 97.88 215 ASP A O 1
ATOM 1674 N N . GLY A 1 216 ? -5.774 -5.236 -1.121 1.00 97.62 216 GLY A N 1
ATOM 1675 C CA . GLY A 1 216 ? -6.631 -6.317 -0.682 1.00 97.62 216 GLY A CA 1
ATOM 1676 C C . GLY A 1 216 ? -7.554 -5.879 0.441 1.00 97.62 216 GLY A C 1
ATOM 1677 O O . GLY A 1 216 ? -7.397 -4.812 1.035 1.00 97.62 216 GLY A O 1
ATOM 1678 N N . TYR A 1 217 ? -8.529 -6.732 0.735 1.00 97.94 217 TYR A N 1
ATOM 1679 C CA . TYR A 1 217 ? -9.525 -6.471 1.761 1.00 97.94 217 TYR A CA 1
ATOM 1680 C C . TYR A 1 217 ? -9.880 -7.738 2.532 1.00 97.94 217 TYR A C 1
ATOM 1682 O O . TYR A 1 217 ? -10.057 -8.811 1.946 1.00 97.94 217 TYR A O 1
ATOM 1690 N N . ALA A 1 218 ? -10.024 -7.604 3.846 1.00 97.31 218 ALA A N 1
ATOM 1691 C CA . ALA A 1 218 ? -10.488 -8.657 4.731 1.00 97.31 218 ALA A CA 1
ATOM 1692 C C . ALA A 1 218 ? -11.365 -8.094 5.857 1.00 97.31 218 ALA A C 1
ATOM 1694 O O . ALA A 1 218 ? -11.256 -6.932 6.249 1.00 97.31 218 ALA A O 1
ATOM 1695 N N . THR A 1 219 ? -12.232 -8.939 6.406 1.00 96.31 219 THR A N 1
ATOM 1696 C CA . THR A 1 219 ? -13.122 -8.586 7.519 1.00 96.31 219 THR A CA 1
ATOM 1697 C C . THR A 1 219 ? -12.922 -9.503 8.703 1.00 96.31 219 THR A C 1
ATOM 1699 O O . THR A 1 219 ? -12.685 -10.697 8.521 1.00 96.31 219 THR A O 1
ATOM 1702 N N . SER A 1 220 ? -13.113 -8.970 9.904 1.00 94.56 220 SER A N 1
ATOM 1703 C CA . SER A 1 220 ? -13.109 -9.754 11.131 1.00 94.56 220 SER A CA 1
ATOM 1704 C C . SER A 1 220 ? -14.158 -9.252 12.127 1.00 94.56 220 SER A C 1
ATOM 1706 O O . SER A 1 220 ? -14.529 -8.074 12.151 1.00 94.56 220 SER A O 1
ATOM 1708 N N . ARG A 1 221 ? -14.671 -10.167 12.951 1.00 91.88 221 ARG A N 1
ATOM 1709 C CA . ARG A 1 221 ? -15.543 -9.842 14.092 1.00 91.88 221 ARG A CA 1
ATOM 1710 C C . ARG A 1 221 ? -14.750 -9.622 15.376 1.00 91.88 221 ARG A C 1
ATOM 1712 O O . ARG A 1 221 ? -15.120 -8.766 16.170 1.00 91.88 221 ARG A O 1
ATOM 1719 N N . ASP A 1 222 ? -13.686 -10.394 15.554 1.00 87.56 22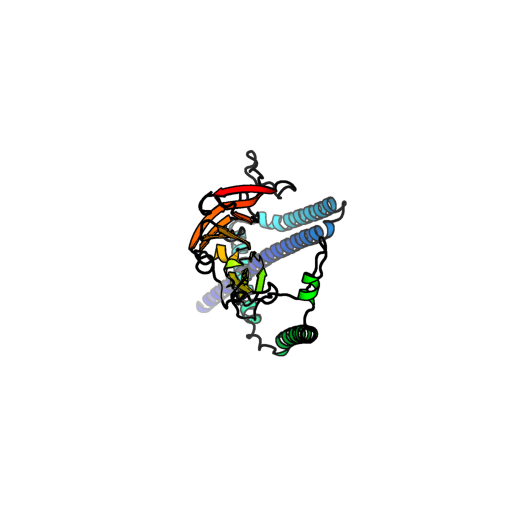2 ASP A N 1
ATOM 1720 C CA . ASP A 1 222 ? -12.904 -10.531 16.786 1.00 87.56 222 ASP A CA 1
ATOM 1721 C C . ASP A 1 222 ? -11.489 -9.930 16.673 1.00 87.56 222 ASP A C 1
ATOM 1723 O O . ASP A 1 222 ? -10.797 -9.806 17.676 1.00 87.56 222 ASP A O 1
ATOM 1727 N N . GLY A 1 223 ? -11.063 -9.539 15.469 1.00 89.31 223 GLY A N 1
ATOM 1728 C CA . GLY A 1 223 ? -9.720 -9.033 15.173 1.00 89.31 223 GLY A CA 1
ATOM 1729 C C . GLY A 1 223 ? -8.660 -10.131 15.034 1.00 89.31 223 GLY A C 1
ATOM 1730 O O . GLY A 1 223 ? -7.512 -9.830 14.708 1.00 89.31 223 GLY A O 1
ATOM 1731 N N . LEU A 1 224 ? -9.037 -11.395 15.242 1.00 88.06 224 LEU A N 1
ATOM 1732 C CA . LEU A 1 224 ? -8.147 -12.558 15.243 1.00 88.06 224 LEU A CA 1
ATOM 1733 C C . LEU A 1 224 ? -8.413 -13.448 14.028 1.00 88.06 224 LEU A C 1
ATOM 1735 O O . LEU A 1 224 ? -7.489 -13.864 13.335 1.00 88.06 224 LEU A O 1
ATOM 1739 N N . SER A 1 225 ? -9.687 -13.679 13.726 1.00 88.88 225 SER A N 1
ATOM 1740 C CA . SER A 1 225 ? -10.145 -14.501 12.614 1.00 88.88 225 SER A CA 1
ATOM 1741 C C . SER A 1 225 ? -10.520 -13.608 11.436 1.00 88.88 225 SER A C 1
ATOM 1743 O O . SER A 1 225 ? -11.495 -12.853 11.503 1.00 88.88 225 SER A O 1
ATOM 1745 N N . TRP A 1 226 ? -9.762 -13.685 10.343 1.00 93.06 226 TRP A N 1
ATOM 1746 C CA . TRP A 1 226 ? -9.938 -12.816 9.176 1.00 93.06 226 TRP A CA 1
ATOM 1747 C C . TRP A 1 226 ? -10.505 -13.576 7.978 1.00 93.06 226 TRP A C 1
ATOM 1749 O O . TRP A 1 226 ? -9.988 -14.610 7.569 1.00 93.06 226 TRP A O 1
ATOM 1759 N N . THR A 1 227 ? -11.562 -13.033 7.375 1.00 94.12 227 THR A N 1
ATOM 1760 C CA . THR A 1 227 ? -12.126 -13.520 6.108 1.00 94.12 227 THR A CA 1
ATOM 1761 C C . THR A 1 227 ? -11.668 -12.611 4.975 1.00 94.12 227 THR A C 1
ATOM 1763 O O . THR A 1 227 ? -12.086 -11.454 4.902 1.00 94.12 227 THR A O 1
ATOM 1766 N N . ARG A 1 228 ? -10.792 -13.122 4.105 1.00 93.44 228 ARG A N 1
ATOM 1767 C CA . ARG A 1 228 ? -10.235 -12.391 2.957 1.00 93.44 228 ARG A CA 1
ATOM 1768 C C . ARG A 1 228 ? -11.201 -12.375 1.771 1.00 93.44 228 ARG A C 1
ATOM 1770 O O . ARG A 1 228 ? -11.907 -13.351 1.520 1.00 93.44 228 ARG A O 1
ATOM 1777 N N . ARG A 1 229 ? -11.196 -11.286 1.000 1.00 94.50 229 ARG A N 1
ATOM 1778 C CA . ARG A 1 229 ? -11.863 -11.205 -0.305 1.00 94.50 229 ARG A CA 1
ATOM 1779 C C . ARG A 1 229 ? -10.977 -11.820 -1.412 1.00 94.50 229 ARG A C 1
ATOM 1781 O O . ARG A 1 229 ? -9.783 -11.547 -1.423 1.00 94.50 229 ARG A O 1
ATOM 1788 N N . PRO A 1 230 ? -11.524 -12.565 -2.395 1.00 90.19 230 PRO A N 1
ATOM 1789 C CA . PRO A 1 230 ? -10.725 -13.264 -3.420 1.00 90.19 230 PRO A CA 1
ATOM 1790 C C . PRO A 1 230 ? -9.895 -12.400 -4.393 1.00 90.19 230 PRO A C 1
ATOM 1792 O O . PRO A 1 230 ? -9.225 -12.951 -5.262 1.00 90.19 230 PRO A O 1
ATOM 1795 N N . GLY A 1 231 ? -9.959 -11.071 -4.308 1.00 94.25 231 GLY A N 1
ATOM 1796 C CA . GLY A 1 231 ? -9.344 -10.151 -5.264 1.00 94.25 231 GLY A CA 1
ATOM 1797 C C . GLY A 1 231 ? -9.083 -8.775 -4.651 1.00 94.25 231 GLY A C 1
ATOM 1798 O O . GLY A 1 231 ? -9.669 -8.462 -3.604 1.00 94.25 231 GLY A O 1
ATOM 1799 N N . PRO A 1 232 ? -8.254 -7.944 -5.306 1.00 96.50 232 PRO A N 1
ATOM 1800 C CA . PRO A 1 232 ? -8.012 -6.588 -4.848 1.00 96.50 232 PRO A CA 1
ATOM 1801 C C . PRO A 1 232 ? -9.298 -5.756 -4.949 1.00 96.50 232 PRO A C 1
ATOM 1803 O O . PRO A 1 232 ? -10.119 -5.937 -5.853 1.00 96.50 232 PRO A O 1
ATOM 1806 N N . VAL A 1 233 ? -9.491 -4.846 -3.999 1.00 98.12 233 VAL A N 1
ATOM 1807 C CA . VAL A 1 233 ? -10.536 -3.811 -4.036 1.00 98.12 233 VAL A CA 1
ATOM 1808 C C . VAL A 1 233 ? -10.078 -2.573 -4.803 1.00 98.12 233 VAL A C 1
ATOM 1810 O O . VAL A 1 233 ? -10.915 -1.839 -5.321 1.00 98.12 233 VAL A O 1
ATOM 1813 N N . PHE A 1 234 ? -8.768 -2.358 -4.922 1.00 97.94 234 PHE A N 1
ATOM 1814 C CA . PHE A 1 234 ? -8.191 -1.277 -5.712 1.00 97.94 234 PHE A CA 1
ATOM 1815 C C . PHE A 1 234 ? -6.877 -1.715 -6.358 1.00 97.94 234 PHE A C 1
ATOM 1817 O O . PHE A 1 234 ? -6.077 -2.423 -5.751 1.00 97.94 234 PHE A O 1
ATOM 1824 N N . VAL A 1 235 ? -6.663 -1.291 -7.601 1.00 96.94 235 VAL A N 1
ATOM 1825 C CA . VAL A 1 235 ? -5.403 -1.449 -8.331 1.00 96.94 235 VAL A CA 1
ATOM 1826 C C . VAL A 1 235 ? -5.155 -0.131 -9.063 1.00 96.94 235 VAL A C 1
ATOM 1828 O O . VAL A 1 235 ? -6.047 0.299 -9.804 1.00 96.94 235 VAL A O 1
ATOM 1831 N N . PRO A 1 236 ? -3.993 0.522 -8.884 1.00 95.38 236 PRO A N 1
ATOM 1832 C CA . PRO A 1 236 ? -3.647 1.695 -9.676 1.00 95.38 236 PRO A CA 1
ATOM 1833 C C . PRO A 1 236 ? -3.720 1.395 -11.179 1.00 95.38 236 PRO A C 1
ATOM 1835 O O . PRO A 1 236 ? -3.266 0.347 -11.640 1.00 95.38 236 PRO A O 1
ATOM 1838 N N . ALA A 1 237 ? -4.310 2.313 -11.948 1.00 92.69 237 ALA A N 1
ATOM 1839 C CA . ALA A 1 237 ? -4.509 2.115 -13.384 1.00 92.69 237 ALA A CA 1
ATOM 1840 C C . ALA A 1 237 ? -3.197 2.201 -14.182 1.00 92.69 237 ALA A C 1
ATOM 1842 O O . ALA A 1 237 ? -3.049 1.519 -15.196 1.00 92.69 237 ALA A O 1
ATOM 1843 N N . ASP A 1 238 ? -2.256 3.036 -13.731 1.00 92.00 238 ASP A N 1
ATOM 1844 C CA . ASP A 1 238 ? -0.918 3.132 -14.311 1.00 92.00 238 ASP A CA 1
ATOM 1845 C C . ASP A 1 238 ? -0.088 1.901 -13.896 1.00 92.00 238 ASP A C 1
ATOM 1847 O O . ASP A 1 238 ? 0.074 1.659 -12.693 1.00 92.00 238 ASP A O 1
ATOM 1851 N N . PRO A 1 239 ? 0.463 1.131 -14.856 1.00 89.62 239 PRO A N 1
ATOM 1852 C CA . PRO A 1 239 ? 1.346 0.008 -14.569 1.00 89.62 239 PRO A CA 1
ATOM 1853 C C . PRO A 1 239 ? 2.509 0.358 -13.632 1.00 89.62 239 PRO A C 1
ATOM 1855 O O . PRO A 1 239 ? 2.799 -0.394 -12.711 1.00 89.62 239 PRO A O 1
ATOM 1858 N N . LEU A 1 240 ? 3.127 1.529 -13.789 1.00 87.94 240 LEU A N 1
ATOM 1859 C CA . LEU A 1 240 ? 4.232 1.932 -12.919 1.00 87.94 240 LEU A CA 1
ATOM 1860 C C . LEU A 1 240 ? 3.766 2.170 -11.482 1.00 87.94 240 LEU A C 1
ATOM 1862 O O . LEU A 1 240 ? 4.495 1.833 -10.550 1.00 87.94 240 LEU A O 1
ATOM 1866 N N . ASP A 1 241 ? 2.563 2.727 -11.298 1.00 93.31 241 ASP A N 1
ATOM 1867 C CA . ASP A 1 241 ? 2.006 2.967 -9.964 1.00 93.31 241 ASP A CA 1
ATOM 1868 C C . ASP A 1 241 ? 1.714 1.650 -9.237 1.00 93.31 241 ASP A C 1
ATOM 1870 O O . ASP A 1 241 ? 2.022 1.529 -8.053 1.00 93.31 241 ASP A O 1
ATOM 1874 N N . ARG A 1 242 ? 1.143 0.652 -9.924 1.00 93.38 242 ARG A N 1
ATOM 1875 C CA . ARG A 1 242 ? 0.861 -0.662 -9.315 1.00 93.38 242 ARG A CA 1
ATOM 1876 C C . ARG A 1 242 ? 2.129 -1.490 -9.075 1.00 93.38 242 ARG A C 1
ATOM 1878 O O . ARG A 1 242 ? 2.156 -2.266 -8.123 1.00 93.38 242 ARG A O 1
ATOM 1885 N N . ASP A 1 243 ? 3.179 -1.311 -9.874 1.00 90.75 243 ASP A N 1
ATOM 1886 C CA . ASP A 1 243 ? 4.454 -2.024 -9.709 1.00 90.75 243 ASP A CA 1
ATOM 1887 C C . ASP A 1 243 ? 5.300 -1.426 -8.570 1.00 90.75 243 ASP A C 1
ATOM 1889 O O . ASP A 1 243 ? 6.129 -2.111 -7.977 1.00 90.75 243 ASP A O 1
ATOM 1893 N N . HIS A 1 244 ? 5.073 -0.155 -8.227 1.00 91.75 244 HIS A N 1
ATOM 1894 C CA . HIS A 1 244 ? 5.823 0.572 -7.195 1.00 91.75 244 HIS A CA 1
ATOM 1895 C C . HIS A 1 244 ? 4.953 1.017 -6.009 1.00 91.75 244 HIS A C 1
ATOM 1897 O O . HIS A 1 244 ? 5.377 1.851 -5.208 1.00 91.75 244 HIS A O 1
ATOM 1903 N N . LEU A 1 245 ? 3.753 0.450 -5.869 1.00 95.62 245 LEU A N 1
ATOM 1904 C CA . LEU A 1 245 ? 2.853 0.685 -4.741 1.00 95.62 245 LEU A CA 1
ATOM 1905 C C . LEU A 1 245 ? 3.508 0.232 -3.424 1.00 95.62 245 LEU A C 1
ATOM 1907 O O . LEU A 1 245 ? 3.852 -0.949 -3.266 1.00 95.62 245 LEU A O 1
ATOM 1911 N N . ASP A 1 246 ? 3.653 1.143 -2.456 1.00 93.00 246 ASP A N 1
ATOM 1912 C CA . ASP A 1 246 ? 4.342 0.844 -1.194 1.00 93.00 246 ASP A CA 1
ATOM 1913 C C . ASP A 1 246 ? 3.486 0.943 0.072 1.00 93.00 246 ASP A C 1
ATOM 1915 O O . ASP A 1 246 ? 3.009 -0.079 0.586 1.00 93.00 246 ASP A O 1
ATOM 1919 N N . MET A 1 247 ? 3.323 2.143 0.620 1.00 95.31 247 MET A N 1
ATOM 1920 C CA . MET A 1 247 ? 2.631 2.361 1.886 1.00 95.31 247 MET A CA 1
ATOM 1921 C C . MET A 1 247 ? 1.208 2.837 1.649 1.00 95.31 247 MET A C 1
ATOM 1923 O O . MET A 1 247 ? 0.964 3.639 0.753 1.00 95.31 247 MET A O 1
ATOM 1927 N N . LEU A 1 248 ? 0.288 2.352 2.479 1.00 97.44 248 LEU A N 1
ATOM 1928 C CA . LEU A 1 248 ? -1.123 2.717 2.454 1.00 97.44 248 LEU A CA 1
ATOM 1929 C C . LEU A 1 248 ? -1.464 3.499 3.720 1.00 97.44 248 LEU A C 1
ATOM 1931 O O . LEU A 1 248 ? -0.925 3.227 4.791 1.00 97.44 248 LEU A O 1
ATOM 1935 N N . SER A 1 249 ? -2.418 4.412 3.614 1.00 97.62 249 SER A N 1
ATOM 1936 C CA . SER A 1 249 ? -3.125 4.997 4.743 1.00 97.62 249 SER A CA 1
ATOM 1937 C C . SER A 1 249 ? -4.585 5.171 4.362 1.00 97.62 249 SER A C 1
ATOM 1939 O O . SER A 1 249 ? -4.895 5.857 3.392 1.00 97.62 249 SER A O 1
ATOM 1941 N N . ILE A 1 250 ? -5.483 4.530 5.109 1.00 97.88 250 ILE A N 1
ATOM 1942 C CA . ILE A 1 250 ? -6.924 4.625 4.881 1.00 97.88 250 ILE A CA 1
ATOM 1943 C C . ILE A 1 250 ? -7.593 5.244 6.094 1.00 97.88 250 ILE A C 1
ATOM 1945 O O . ILE A 1 250 ? -7.377 4.810 7.224 1.00 97.88 250 ILE A O 1
ATOM 1949 N N . VAL A 1 251 ? -8.440 6.235 5.841 1.00 97.19 251 VAL A N 1
ATOM 1950 C CA . VAL A 1 251 ? -9.190 6.970 6.858 1.00 97.19 251 VAL A CA 1
ATOM 1951 C C . VAL A 1 251 ? -10.653 7.047 6.450 1.00 97.19 251 VAL A C 1
ATOM 1953 O O . VAL A 1 251 ? -10.969 7.243 5.279 1.00 97.19 251 VAL A O 1
ATOM 1956 N N . HIS A 1 252 ? -11.552 6.922 7.424 1.00 95.19 252 HIS A N 1
ATOM 1957 C CA . HIS A 1 252 ? -12.976 7.187 7.247 1.00 95.19 252 HIS A CA 1
ATOM 1958 C C . HIS A 1 252 ? -13.335 8.536 7.873 1.00 95.19 252 HIS A C 1
ATOM 1960 O O . HIS A 1 252 ? -13.108 8.745 9.064 1.00 95.19 252 HIS A O 1
ATOM 1966 N N . GLY A 1 253 ? -13.890 9.447 7.078 1.00 93.06 253 GLY A N 1
ATOM 1967 C CA . GLY A 1 253 ? -14.223 10.807 7.500 1.00 93.06 253 GLY A CA 1
ATOM 1968 C C . GLY A 1 253 ? -15.149 11.483 6.496 1.00 93.06 253 GLY A C 1
ATOM 1969 O O . GLY A 1 253 ? -15.235 11.053 5.352 1.00 93.06 253 GLY A O 1
ATOM 1970 N N . ALA A 1 254 ? -15.894 12.510 6.911 1.00 90.50 254 ALA A N 1
ATOM 1971 C CA . ALA A 1 254 ? -16.827 13.233 6.030 1.00 90.50 254 ALA A CA 1
ATOM 1972 C C . ALA A 1 254 ? -17.817 12.341 5.230 1.00 90.50 254 ALA A C 1
ATOM 1974 O O . ALA A 1 254 ? -18.256 12.714 4.145 1.00 90.50 254 ALA A O 1
ATOM 1975 N N . GLY A 1 255 ? -18.160 11.149 5.737 1.00 91.25 255 GLY A N 1
ATOM 1976 C CA . GLY A 1 255 ? -19.032 10.194 5.040 1.00 91.25 255 GLY A CA 1
ATOM 1977 C C . GLY A 1 255 ? -18.387 9.453 3.858 1.00 91.25 255 GLY A C 1
ATOM 1978 O O . GLY A 1 255 ? -19.107 8.854 3.064 1.00 91.25 255 GLY A O 1
ATOM 1979 N N . THR A 1 256 ? -17.058 9.483 3.722 1.00 95.06 256 THR A N 1
ATOM 1980 C CA . THR A 1 256 ? -16.300 8.754 2.693 1.00 95.06 256 THR A CA 1
ATOM 1981 C C . THR A 1 256 ? -15.035 8.127 3.282 1.00 95.06 256 THR A C 1
ATOM 1983 O O . THR A 1 256 ? -14.470 8.592 4.271 1.00 95.06 256 THR A O 1
ATOM 1986 N N . TYR A 1 257 ? -14.548 7.068 2.649 1.00 97.25 257 TYR A N 1
ATOM 1987 C CA . TYR A 1 257 ? -13.193 6.570 2.838 1.00 97.25 257 TYR A CA 1
ATOM 1988 C C . TYR A 1 257 ? -12.241 7.341 1.932 1.00 97.25 257 TYR A C 1
ATOM 1990 O O . TYR A 1 257 ? -12.555 7.601 0.765 1.00 97.25 257 TYR A O 1
ATOM 1998 N N . MET A 1 258 ? -11.083 7.685 2.478 1.00 97.50 258 MET A N 1
ATOM 1999 C CA . MET A 1 258 ? -9.939 8.194 1.741 1.00 97.50 258 MET A CA 1
ATOM 2000 C C . MET A 1 258 ? -8.796 7.202 1.876 1.00 97.50 258 MET A C 1
ATOM 2002 O O . MET A 1 258 ? -8.519 6.729 2.976 1.00 97.50 258 MET A O 1
ATOM 2006 N N . LEU A 1 259 ? -8.159 6.892 0.756 1.00 97.75 259 LEU A N 1
ATOM 2007 C CA . LEU A 1 259 ? -6.936 6.117 0.659 1.00 97.75 259 LEU A CA 1
ATOM 2008 C C . LEU A 1 259 ? -5.852 7.066 0.166 1.00 97.75 259 LEU A C 1
ATOM 2010 O O . LEU A 1 259 ? -5.982 7.613 -0.926 1.00 97.75 259 LEU A O 1
ATOM 2014 N N . TRP A 1 260 ? -4.775 7.206 0.928 1.00 97.75 260 TRP A N 1
ATOM 2015 C CA . TRP A 1 260 ? -3.507 7.717 0.426 1.00 97.75 260 TRP A CA 1
ATOM 2016 C C . TRP A 1 260 ? -2.527 6.572 0.277 1.00 97.75 260 TRP A C 1
ATOM 2018 O O . TRP A 1 260 ? -2.410 5.729 1.166 1.00 97.75 260 TRP A O 1
ATOM 2028 N N . TYR A 1 261 ? -1.810 6.559 -0.836 1.00 97.31 261 TYR A N 1
ATOM 2029 C CA . TYR A 1 261 ? -0.816 5.537 -1.108 1.00 97.31 261 TYR A CA 1
ATOM 2030 C C . TYR A 1 261 ? 0.443 6.138 -1.710 1.00 97.31 261 TYR A C 1
ATOM 2032 O O . TYR A 1 261 ? 0.379 7.083 -2.501 1.00 97.31 261 TYR A O 1
ATOM 2040 N N . SER A 1 262 ? 1.596 5.600 -1.323 1.00 96.06 262 SER A N 1
ATOM 2041 C CA . SER A 1 262 ? 2.875 5.984 -1.906 1.00 96.06 262 SER A CA 1
ATOM 2042 C C . SER A 1 262 ? 3.218 5.101 -3.100 1.00 96.06 262 SER A C 1
ATOM 2044 O O . SER A 1 262 ? 2.999 3.889 -3.091 1.00 96.06 262 SER A O 1
ATOM 2046 N N . VAL A 1 263 ? 3.785 5.730 -4.121 1.00 96.06 263 VAL A N 1
ATOM 2047 C CA . VAL A 1 263 ? 4.398 5.083 -5.278 1.00 96.06 263 VAL A CA 1
ATOM 2048 C C . VAL A 1 263 ? 5.877 5.442 -5.258 1.00 96.06 263 VAL A C 1
ATOM 2050 O O . VAL A 1 263 ? 6.214 6.629 -5.313 1.00 96.06 263 VAL A O 1
ATOM 2053 N N . ASP A 1 264 ? 6.736 4.432 -5.145 1.00 90.31 264 ASP A N 1
ATOM 2054 C CA . ASP A 1 264 ? 8.192 4.587 -5.121 1.00 90.31 264 ASP A CA 1
ATOM 2055 C C . ASP A 1 264 ? 8.732 5.099 -6.473 1.00 90.31 264 ASP A C 1
ATOM 2057 O O . ASP A 1 264 ? 8.100 4.983 -7.524 1.00 90.31 264 ASP A O 1
ATOM 2061 N N . ALA A 1 265 ? 9.926 5.692 -6.448 1.00 83.88 265 ALA A N 1
ATOM 2062 C CA . ALA A 1 265 ? 10.612 6.131 -7.658 1.00 83.88 265 ALA A CA 1
ATOM 2063 C C . ALA A 1 265 ? 11.073 4.944 -8.525 1.00 83.88 265 ALA A C 1
ATOM 2065 O O . ALA A 1 265 ? 11.616 3.965 -8.013 1.00 83.88 265 ALA A O 1
ATOM 2066 N N . ASP A 1 266 ? 10.982 5.103 -9.846 1.00 79.44 266 ASP A N 1
ATOM 2067 C CA . ASP A 1 266 ? 11.520 4.178 -10.841 1.00 79.44 266 ASP A CA 1
ATOM 2068 C C . ASP A 1 266 ? 12.620 4.862 -11.673 1.00 79.44 266 ASP A C 1
ATOM 2070 O O . ASP A 1 266 ? 12.387 5.758 -12.493 1.00 79.44 266 ASP A O 1
ATOM 2074 N N . TRP A 1 267 ? 13.859 4.415 -11.468 1.00 71.69 267 TRP A N 1
ATOM 2075 C CA . TRP A 1 267 ? 15.037 4.922 -12.173 1.00 71.69 267 TRP A CA 1
ATOM 2076 C C . TRP A 1 267 ? 15.126 4.459 -13.627 1.00 71.69 267 TRP A C 1
ATOM 2078 O O . TRP A 1 267 ? 15.722 5.159 -14.449 1.00 71.69 267 TRP A O 1
ATOM 2088 N N . VAL A 1 268 ? 14.564 3.291 -13.939 1.00 71.25 268 VAL A N 1
ATOM 2089 C CA . VAL A 1 268 ? 14.612 2.662 -15.262 1.00 71.25 268 VAL A CA 1
ATOM 2090 C C . VAL A 1 268 ? 13.566 3.295 -16.171 1.00 71.25 268 VAL A C 1
ATOM 2092 O O . VAL A 1 268 ? 13.890 3.674 -17.296 1.00 71.25 268 VAL A O 1
ATOM 2095 N N . ALA A 1 269 ? 12.349 3.496 -15.662 1.00 72.81 269 ALA A N 1
ATOM 2096 C CA . ALA A 1 269 ? 11.275 4.186 -16.378 1.00 72.81 269 ALA A CA 1
ATOM 2097 C C . ALA A 1 269 ? 11.426 5.721 -16.384 1.00 72.81 269 ALA A C 1
ATOM 2099 O O . ALA A 1 269 ? 10.669 6.423 -17.051 1.00 72.81 269 ALA A O 1
ATOM 2100 N N . GLY A 1 270 ? 12.404 6.268 -15.652 1.00 72.44 270 GLY A N 1
ATOM 2101 C CA . GLY A 1 270 ? 12.688 7.705 -15.607 1.00 72.44 270 GLY A CA 1
ATOM 2102 C C . GLY A 1 270 ? 11.800 8.509 -14.649 1.00 72.44 270 GLY A C 1
ATOM 2103 O O . GLY A 1 270 ? 11.951 9.731 -14.572 1.00 72.44 270 GLY A O 1
ATOM 2104 N N . ARG A 1 271 ? 10.930 7.855 -13.869 1.00 80.62 271 ARG A N 1
ATOM 2105 C CA . ARG A 1 271 ? 10.121 8.478 -12.812 1.00 80.62 271 ARG A CA 1
ATOM 2106 C C . ARG A 1 271 ?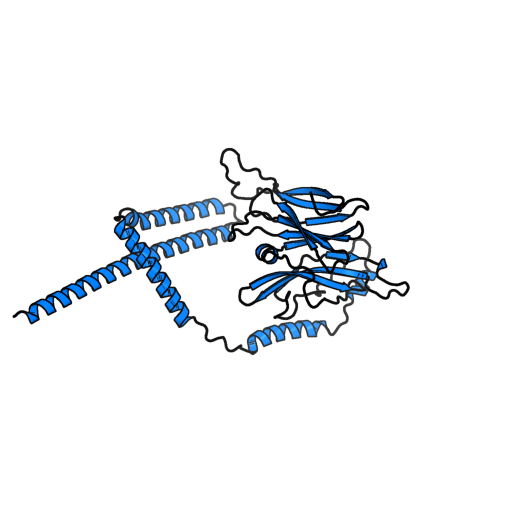 10.917 8.553 -11.513 1.00 80.62 271 ARG A C 1
ATOM 2108 O O . ARG A 1 271 ? 10.724 7.786 -10.579 1.00 80.62 271 ARG A O 1
ATOM 2115 N N . ARG A 1 272 ? 11.838 9.511 -11.455 1.00 80.62 272 ARG A N 1
ATOM 2116 C CA . ARG A 1 272 ? 12.850 9.595 -10.386 1.00 80.62 272 ARG A CA 1
ATOM 2117 C C . ARG A 1 272 ? 12.325 9.997 -9.011 1.00 80.62 272 ARG A C 1
ATOM 2119 O O . ARG A 1 272 ? 13.060 9.873 -8.038 1.00 80.62 272 ARG A O 1
ATOM 2126 N N . ARG A 1 273 ? 11.090 10.484 -8.920 1.00 86.31 273 ARG A N 1
ATOM 2127 C CA . ARG A 1 273 ? 10.501 10.994 -7.679 1.00 86.31 273 ARG A CA 1
ATOM 2128 C C . ARG A 1 273 ? 9.303 10.158 -7.290 1.00 86.31 273 ARG A C 1
ATOM 2130 O O . ARG A 1 273 ? 8.422 9.927 -8.120 1.00 86.31 273 ARG A O 1
ATOM 2137 N N . ALA A 1 274 ? 9.288 9.748 -6.029 1.00 90.50 274 ALA A N 1
ATOM 2138 C CA . ALA A 1 274 ? 8.128 9.112 -5.442 1.00 90.50 274 ALA A CA 1
ATOM 2139 C C . ALA A 1 274 ? 6.956 10.096 -5.372 1.00 90.50 274 ALA A C 1
ATOM 2141 O O . ALA A 1 274 ? 7.133 11.318 -5.324 1.00 90.50 274 ALA A O 1
ATOM 2142 N N . THR A 1 275 ? 5.748 9.551 -5.356 1.00 94.00 275 THR A N 1
ATOM 2143 C CA . THR A 1 275 ? 4.514 10.333 -5.252 1.00 94.00 275 THR A CA 1
ATOM 2144 C C . THR A 1 275 ? 3.603 9.745 -4.196 1.00 94.00 275 THR A C 1
ATOM 2146 O O . THR A 1 275 ? 3.488 8.527 -4.106 1.00 94.00 275 THR A O 1
ATOM 2149 N N . VAL A 1 276 ? 2.904 10.599 -3.454 1.00 95.56 276 VAL A N 1
ATOM 2150 C CA . VAL A 1 276 ? 1.700 10.202 -2.723 1.00 95.56 276 VAL A CA 1
ATOM 2151 C C . VAL A 1 276 ? 0.501 10.506 -3.598 1.00 95.56 276 VAL A C 1
ATOM 2153 O O . VAL A 1 276 ? 0.390 11.590 -4.172 1.00 95.56 276 VAL A O 1
ATOM 2156 N N . ARG A 1 277 ? -0.394 9.537 -3.707 1.00 96.00 277 ARG A N 1
ATOM 2157 C CA . ARG A 1 277 ? -1.599 9.584 -4.527 1.00 96.00 277 ARG A CA 1
ATOM 2158 C C . ARG A 1 277 ? -2.816 9.318 -3.654 1.00 96.00 277 ARG A C 1
ATOM 2160 O O . ARG A 1 277 ? -2.671 8.753 -2.571 1.00 96.00 277 ARG A O 1
ATOM 2167 N N . ALA A 1 278 ? -3.993 9.727 -4.115 1.00 96.12 278 ALA A N 1
ATOM 2168 C CA . ALA A 1 278 ? -5.244 9.505 -3.402 1.00 96.12 278 ALA A CA 1
ATOM 2169 C C . ALA A 1 278 ? -6.255 8.712 -4.226 1.00 96.12 278 ALA A C 1
ATOM 2171 O O . ALA A 1 278 ? -6.320 8.832 -5.446 1.00 96.12 278 ALA A O 1
ATOM 2172 N N . ALA A 1 279 ? -7.102 7.963 -3.533 1.00 96.94 279 ALA A N 1
ATOM 2173 C CA . ALA A 1 279 ? -8.358 7.445 -4.045 1.00 96.94 279 ALA A CA 1
ATOM 2174 C C . ALA A 1 279 ? -9.441 7.628 -2.978 1.00 96.94 279 ALA A C 1
ATOM 2176 O O . ALA A 1 279 ? -9.154 7.604 -1.784 1.00 96.94 279 ALA A O 1
ATOM 2177 N N . SER A 1 280 ? -10.698 7.783 -3.386 1.00 96.94 280 SER A N 1
ATOM 2178 C CA . SER A 1 280 ? -11.812 7.859 -2.439 1.00 96.94 280 SER A CA 1
ATOM 2179 C C . SER A 1 280 ? -12.870 6.806 -2.718 1.00 96.94 280 SER A C 1
ATOM 2181 O O . SER A 1 280 ? -13.028 6.349 -3.851 1.00 96.94 280 SER A O 1
ATOM 2183 N N . SER A 1 281 ? -13.598 6.413 -1.679 1.00 97.81 281 SER A N 1
ATOM 2184 C CA . SER A 1 281 ? -14.611 5.370 -1.771 1.00 97.81 281 SER A CA 1
ATOM 2185 C C . SER A 1 281 ? -15.768 5.630 -0.807 1.00 97.81 281 SER A C 1
ATOM 2187 O O . SER A 1 281 ? -15.516 5.920 0.358 1.00 97.81 281 SER A O 1
ATOM 2189 N N . PRO A 1 282 ? -17.035 5.492 -1.228 1.00 95.88 282 PRO A N 1
ATOM 2190 C CA . PRO A 1 282 ? -18.174 5.617 -0.319 1.00 95.88 282 PRO A CA 1
ATOM 2191 C C . PRO A 1 282 ? -18.332 4.407 0.622 1.00 95.88 282 PRO A C 1
ATOM 2193 O O . PRO A 1 282 ? -18.921 4.530 1.691 1.00 95.88 282 PRO A O 1
ATOM 2196 N N . ASP A 1 283 ? -17.818 3.233 0.247 1.00 94.50 283 ASP A N 1
ATOM 2197 C CA . ASP A 1 283 ? -18.021 1.962 0.962 1.00 94.50 283 ASP A CA 1
ATOM 2198 C C . ASP A 1 283 ? -16.711 1.305 1.445 1.00 94.50 283 ASP A C 1
ATOM 2200 O O . ASP A 1 283 ? -16.737 0.386 2.272 1.00 94.50 283 ASP A O 1
ATOM 2204 N N . GLY A 1 284 ? -15.565 1.803 0.977 1.00 95.38 284 GLY A N 1
ATOM 2205 C CA . GLY A 1 284 ? -14.232 1.254 1.218 1.00 95.38 284 GLY A CA 1
ATOM 2206 C C . GLY A 1 284 ? -13.901 0.051 0.329 1.00 95.38 284 GLY A C 1
ATOM 2207 O O . GLY A 1 284 ? -12.907 -0.633 0.571 1.00 95.38 284 GLY A O 1
ATOM 2208 N N . LEU A 1 285 ? -14.730 -0.241 -0.674 1.00 96.38 285 LEU A N 1
ATOM 2209 C CA . LEU A 1 285 ? -14.596 -1.384 -1.582 1.00 96.38 285 LEU A CA 1
ATOM 2210 C C . LEU A 1 285 ? -14.513 -0.947 -3.042 1.00 96.38 285 LEU A C 1
ATOM 2212 O O . LEU A 1 285 ? -13.797 -1.567 -3.823 1.00 96.38 285 LEU A O 1
ATOM 2216 N N . THR A 1 286 ? -15.242 0.105 -3.402 1.00 96.88 286 THR A N 1
ATOM 2217 C CA . THR A 1 286 ? -15.278 0.667 -4.749 1.00 96.88 286 THR A CA 1
ATOM 2218 C C . THR A 1 286 ? -14.553 2.001 -4.736 1.00 96.88 286 THR A C 1
ATOM 2220 O O . THR A 1 286 ? -15.057 2.985 -4.192 1.00 96.88 286 THR A O 1
ATOM 2223 N N . TRP A 1 287 ? -13.352 2.029 -5.302 1.00 97.44 287 TRP A N 1
ATOM 2224 C CA . TRP A 1 287 ? -12.447 3.170 -5.214 1.00 97.44 287 TRP A CA 1
ATOM 2225 C C . TRP A 1 287 ? -12.417 3.973 -6.512 1.00 97.44 287 TRP A C 1
ATOM 2227 O O . TRP A 1 287 ? -12.392 3.421 -7.609 1.00 97.44 287 TRP A O 1
ATOM 2237 N N . THR A 1 288 ? -12.407 5.294 -6.373 1.00 96.12 288 THR A N 1
ATOM 2238 C CA . THR A 1 288 ? -12.228 6.255 -7.463 1.00 96.12 288 THR A CA 1
ATOM 2239 C C . THR A 1 288 ? -10.866 6.914 -7.306 1.00 96.12 288 THR A C 1
ATOM 2241 O O . THR A 1 288 ? -10.644 7.577 -6.292 1.00 96.12 288 THR A O 1
ATOM 2244 N N . ASP A 1 289 ? -9.976 6.751 -8.289 1.00 94.38 289 ASP A N 1
ATOM 2245 C CA . ASP A 1 289 ? -8.674 7.430 -8.302 1.00 94.38 289 ASP A CA 1
ATOM 2246 C C . ASP A 1 289 ? -8.867 8.953 -8.304 1.00 94.38 289 ASP A C 1
ATOM 2248 O O . ASP A 1 289 ? -9.734 9.499 -8.993 1.00 94.38 289 ASP A O 1
ATOM 2252 N N . ARG A 1 290 ? -8.070 9.635 -7.489 1.00 94.81 290 ARG A N 1
ATOM 2253 C CA . ARG A 1 290 ? -8.084 11.084 -7.299 1.00 94.81 290 ARG A CA 1
ATOM 2254 C C . ARG A 1 290 ? -6.769 11.740 -7.721 1.00 94.81 290 ARG A C 1
ATOM 2256 O O . ARG A 1 290 ? -6.681 12.966 -7.700 1.00 94.81 290 ARG A O 1
ATOM 2263 N N . GLY A 1 291 ? -5.801 10.951 -8.185 1.00 92.75 291 GLY A N 1
ATOM 2264 C CA . GLY A 1 291 ? -4.549 11.429 -8.755 1.00 92.75 291 GLY A CA 1
ATOM 2265 C C . GLY A 1 291 ? -3.463 11.704 -7.717 1.00 92.75 291 GLY A C 1
ATOM 2266 O O . GLY A 1 291 ? -3.499 11.214 -6.587 1.00 92.75 291 GLY A O 1
ATOM 2267 N N . VAL A 1 292 ? -2.450 12.461 -8.140 1.00 93.31 292 VAL A N 1
ATOM 2268 C CA . VAL A 1 292 ? -1.282 12.797 -7.318 1.00 93.31 292 VAL A CA 1
ATOM 2269 C C . VAL A 1 292 ? -1.642 13.893 -6.317 1.00 93.31 292 VAL A C 1
ATOM 2271 O O . VAL A 1 292 ? -2.162 14.940 -6.693 1.00 93.31 292 VAL A O 1
ATOM 2274 N N . VAL A 1 293 ? -1.313 13.641 -5.053 1.00 93.00 293 VAL A N 1
ATOM 2275 C CA . VAL A 1 293 ? -1.487 14.549 -3.915 1.00 93.00 293 VAL A CA 1
ATOM 2276 C C . VAL A 1 293 ? -0.170 15.261 -3.629 1.00 93.00 293 VAL A C 1
ATOM 2278 O O . VAL A 1 293 ? -0.134 16.482 -3.588 1.00 93.00 293 VAL A O 1
ATOM 2281 N N . HIS A 1 294 ? 0.929 14.509 -3.517 1.00 91.62 294 HIS A N 1
ATOM 2282 C CA . HIS A 1 294 ? 2.269 15.043 -3.256 1.00 91.62 294 HIS A CA 1
ATOM 2283 C C . HIS A 1 294 ? 3.309 14.390 -4.165 1.00 91.62 294 HIS A C 1
ATOM 2285 O O . HIS A 1 294 ? 3.200 13.212 -4.502 1.00 91.62 294 HIS A O 1
ATOM 2291 N N . THR A 1 295 ? 4.343 15.139 -4.538 1.00 91.62 295 THR A N 1
ATOM 2292 C CA . THR A 1 295 ? 5.527 14.614 -5.233 1.00 91.62 295 THR A CA 1
ATOM 2293 C C . THR A 1 295 ? 6.750 14.934 -4.395 1.00 91.62 295 THR A C 1
ATOM 2295 O O . THR A 1 295 ? 6.916 16.083 -3.993 1.00 91.62 295 THR A O 1
ATOM 2298 N N . ALA A 1 296 ? 7.603 13.934 -4.171 1.00 87.75 296 ALA A N 1
ATOM 2299 C CA . ALA A 1 296 ? 8.831 14.090 -3.405 1.00 87.75 296 ALA A CA 1
ATOM 2300 C C . ALA A 1 296 ? 9.662 15.285 -3.890 1.00 87.75 296 ALA A C 1
ATOM 2302 O O . ALA A 1 296 ? 9.793 15.522 -5.099 1.00 87.75 296 ALA A O 1
ATOM 2303 N N . ALA A 1 297 ? 10.271 16.011 -2.954 1.00 80.94 297 ALA A N 1
ATOM 2304 C CA . ALA A 1 297 ? 11.129 17.144 -3.296 1.00 80.94 297 ALA A CA 1
ATOM 2305 C C . ALA A 1 297 ? 12.417 16.710 -4.025 1.00 80.94 297 ALA A C 1
ATOM 2307 O O . ALA A 1 297 ? 12.946 17.449 -4.864 1.00 80.94 297 ALA A O 1
ATOM 2308 N N . VAL A 1 298 ? 12.896 15.494 -3.745 1.00 76.38 298 VAL A N 1
ATOM 2309 C CA . VAL A 1 298 ? 14.145 14.938 -4.277 1.00 76.38 298 VAL A CA 1
ATOM 2310 C C . VAL A 1 298 ? 13.950 13.548 -4.881 1.00 76.38 298 VAL A C 1
ATOM 2312 O O . VAL A 1 298 ? 12.940 12.876 -4.670 1.00 76.38 298 VAL A O 1
ATOM 2315 N N . ASP A 1 299 ? 14.931 13.123 -5.671 1.00 80.31 299 ASP A N 1
ATOM 2316 C CA . ASP A 1 299 ? 14.892 11.841 -6.363 1.00 80.31 299 ASP A CA 1
ATOM 2317 C C . ASP A 1 299 ? 15.188 10.674 -5.397 1.00 80.31 299 ASP A C 1
ATOM 2319 O O . ASP A 1 299 ? 16.059 10.771 -4.534 1.00 80.31 299 ASP A O 1
ATOM 2323 N N . GLY A 1 300 ? 14.510 9.538 -5.581 1.00 69.88 300 GLY A N 1
ATOM 2324 C CA . GLY A 1 300 ? 14.842 8.270 -4.916 1.00 69.88 300 GLY A CA 1
ATOM 2325 C C . GLY A 1 300 ? 14.432 8.117 -3.449 1.00 69.88 300 GLY A C 1
ATOM 2326 O O . GLY A 1 300 ? 14.868 7.155 -2.818 1.00 69.88 300 GLY A O 1
ATOM 2327 N N . VAL A 1 301 ? 13.619 9.021 -2.902 1.00 77.81 301 VAL A N 1
ATOM 2328 C CA . VAL A 1 301 ? 13.081 8.888 -1.538 1.00 77.81 301 VAL A CA 1
ATOM 2329 C C . VAL A 1 301 ? 11.812 8.046 -1.510 1.00 77.81 301 VAL A C 1
ATOM 2331 O O . VAL A 1 301 ? 11.110 7.926 -2.513 1.00 77.81 301 VAL A O 1
ATOM 2334 N N . ARG A 1 302 ? 11.513 7.483 -0.340 1.00 83.94 302 ARG A N 1
ATOM 2335 C CA . ARG A 1 302 ? 10.211 6.886 -0.033 1.00 83.94 302 ARG A CA 1
ATOM 2336 C C . ARG A 1 302 ? 9.365 7.891 0.717 1.00 83.94 302 ARG A C 1
ATOM 2338 O O . ARG A 1 302 ? 9.904 8.684 1.479 1.00 83.94 302 ARG A O 1
ATOM 2345 N N . LEU A 1 303 ? 8.053 7.796 0.547 1.00 90.56 303 LEU A N 1
ATOM 2346 C CA . LEU A 1 303 ? 7.104 8.697 1.190 1.00 90.56 303 LEU A CA 1
ATOM 2347 C C . LEU A 1 303 ? 6.183 7.916 2.135 1.00 90.56 303 LEU A C 1
ATOM 2349 O O . LEU A 1 303 ? 5.047 7.637 1.761 1.00 90.56 303 LEU A O 1
ATOM 2353 N N . PRO A 1 304 ? 6.644 7.517 3.337 1.00 92.56 304 PRO A N 1
ATOM 2354 C CA . PRO A 1 304 ? 5.756 7.014 4.375 1.00 92.56 304 PRO A CA 1
ATOM 2355 C C . PRO A 1 304 ? 4.590 7.969 4.616 1.00 92.56 304 PRO A C 1
ATOM 2357 O O . PRO A 1 304 ? 4.802 9.171 4.789 1.00 92.56 304 PRO A O 1
ATOM 2360 N N . VAL A 1 305 ? 3.374 7.424 4.645 1.00 94.31 305 VAL A N 1
ATOM 2361 C CA . VAL A 1 305 ? 2.133 8.190 4.800 1.00 94.31 305 VAL A CA 1
ATOM 2362 C C . VAL A 1 305 ? 1.358 7.756 6.033 1.00 94.31 305 VAL A C 1
ATOM 2364 O O . VAL A 1 305 ? 1.263 6.569 6.340 1.00 94.31 305 VAL A O 1
ATOM 2367 N N . SER A 1 306 ? 0.765 8.725 6.722 1.00 96.19 306 SER A N 1
ATOM 2368 C CA . SER A 1 306 ? -0.187 8.484 7.804 1.00 96.19 306 SER A CA 1
ATOM 2369 C C . SER A 1 306 ? -1.274 9.547 7.776 1.00 96.19 306 SER A C 1
ATOM 2371 O O . SER A 1 306 ? -0.970 10.732 7.660 1.00 96.19 306 SER A O 1
ATOM 2373 N N . GLY A 1 307 ? -2.533 9.134 7.866 1.00 95.62 307 GLY A N 1
ATOM 2374 C CA . GLY A 1 307 ? -3.689 10.012 7.804 1.00 95.62 307 GLY A CA 1
ATOM 2375 C C . GLY A 1 307 ? -4.607 9.867 9.014 1.00 95.62 307 GLY A C 1
ATOM 2376 O O . GLY A 1 307 ? -4.679 8.810 9.639 1.00 95.62 307 GLY A O 1
ATOM 2377 N N . THR A 1 308 ? -5.353 10.927 9.322 1.00 96.94 308 THR A N 1
ATOM 2378 C CA . THR A 1 308 ? -6.476 10.898 10.276 1.00 96.94 308 THR A CA 1
ATOM 2379 C C . THR A 1 308 ? -7.567 11.903 9.878 1.00 96.94 308 THR A C 1
ATOM 2381 O O . THR A 1 308 ? -7.384 12.721 8.975 1.00 96.94 308 THR A O 1
ATOM 2384 N N . TRP A 1 309 ? -8.737 11.784 10.504 1.00 96.25 309 TRP A N 1
ATOM 2385 C CA . TRP A 1 309 ? -9.876 12.685 10.391 1.00 96.25 309 TRP A CA 1
ATOM 2386 C C . TRP A 1 309 ? -10.212 13.235 11.781 1.00 96.25 309 TRP A C 1
ATOM 2388 O O . TRP A 1 309 ? -10.419 12.459 12.714 1.00 96.25 309 TRP A O 1
ATOM 2398 N N . ASP A 1 310 ? -10.290 14.559 11.922 1.00 96.00 310 ASP A N 1
ATOM 2399 C CA . ASP A 1 310 ? -10.519 15.227 13.216 1.00 96.00 310 ASP A CA 1
ATOM 2400 C C . ASP A 1 310 ? -12.002 15.550 13.504 1.00 96.00 310 ASP A C 1
ATOM 2402 O O . ASP A 1 310 ? -12.333 16.095 14.555 1.00 96.00 310 ASP A O 1
ATOM 2406 N N . GLY A 1 311 ? -12.908 15.218 12.578 1.00 94.69 311 GLY A N 1
ATOM 2407 C CA . GLY A 1 311 ? -14.321 15.613 12.627 1.00 94.69 311 GLY A CA 1
ATOM 2408 C C . GLY A 1 311 ? -14.692 16.727 11.644 1.00 94.69 311 GLY A C 1
ATOM 2409 O O . GLY A 1 311 ? -15.874 16.885 11.337 1.00 94.69 311 GLY A O 1
ATOM 2410 N N . GLN A 1 312 ? -13.712 17.462 11.117 1.00 93.94 312 GLN A N 1
ATOM 2411 C CA . GLN A 1 312 ? -13.900 18.577 10.186 1.00 93.94 312 GLN A CA 1
ATOM 2412 C C . GLN A 1 312 ? -13.010 18.501 8.942 1.00 93.94 312 GLN A C 1
ATOM 2414 O O . GLN A 1 312 ? -13.426 18.964 7.877 1.00 93.94 312 GLN A O 1
ATOM 2419 N N . ARG A 1 313 ? -11.787 17.978 9.064 1.00 95.50 313 ARG A N 1
ATOM 2420 C CA . ARG A 1 313 ? -10.788 17.910 7.995 1.00 95.50 313 ARG A CA 1
ATOM 2421 C C . ARG A 1 313 ? -9.975 16.626 8.076 1.00 95.50 313 ARG A C 1
ATOM 2423 O O . ARG A 1 313 ? -9.769 16.031 9.134 1.00 95.50 313 ARG A O 1
ATOM 2430 N N . PHE A 1 314 ? -9.475 16.219 6.918 1.00 96.56 314 PHE A N 1
ATOM 2431 C CA . PHE A 1 314 ? -8.450 15.200 6.823 1.00 96.56 314 PHE A CA 1
ATOM 2432 C C . PHE A 1 314 ? -7.095 15.820 7.126 1.00 96.56 314 PHE A C 1
ATOM 2434 O O . PHE A 1 314 ? -6.790 16.924 6.670 1.00 96.56 314 PHE A O 1
ATOM 2441 N N . HIS A 1 315 ? -6.278 15.079 7.857 1.00 96.25 315 HIS A N 1
ATOM 2442 C CA . HIS A 1 315 ? -4.883 15.382 8.107 1.00 96.25 315 HIS A CA 1
ATOM 2443 C C . HIS A 1 315 ? -4.033 14.285 7.481 1.00 96.25 315 HIS A C 1
ATOM 2445 O O . HIS A 1 315 ? -4.331 13.107 7.666 1.00 96.25 315 HIS A O 1
ATOM 2451 N N . LEU A 1 316 ? -2.975 14.672 6.776 1.00 95.88 316 LEU A N 1
ATOM 2452 C CA . LEU A 1 316 ? -2.016 13.758 6.168 1.00 95.88 316 LEU A CA 1
ATOM 2453 C C . LEU A 1 316 ? -0.604 14.178 6.574 1.00 95.88 316 LEU A C 1
ATOM 2455 O O . LEU A 1 316 ? -0.211 15.324 6.363 1.00 95.88 316 LEU A O 1
ATOM 2459 N N . TRP A 1 317 ? 0.157 13.252 7.144 1.00 95.56 317 TRP A N 1
ATOM 2460 C CA . TRP A 1 317 ? 1.578 13.409 7.431 1.00 95.56 317 TRP A CA 1
ATOM 2461 C C . TRP A 1 317 ? 2.374 12.546 6.467 1.00 95.56 317 TRP A C 1
ATOM 2463 O O . TRP A 1 317 ? 2.073 11.364 6.282 1.00 95.56 317 TRP A O 1
ATOM 2473 N N . ILE A 1 318 ? 3.393 13.151 5.870 1.00 92.44 318 ILE A N 1
ATOM 2474 C CA . ILE A 1 318 ? 4.302 12.506 4.930 1.00 92.44 318 ILE A CA 1
ATOM 2475 C C . ILE A 1 318 ? 5.719 12.697 5.453 1.00 92.44 318 ILE A C 1
ATOM 2477 O O . ILE A 1 318 ? 6.090 13.811 5.820 1.00 92.44 318 ILE A O 1
ATOM 2481 N N . VAL A 1 319 ? 6.516 11.633 5.482 1.00 88.88 319 VAL A N 1
ATOM 2482 C CA . VAL A 1 319 ? 7.969 11.775 5.644 1.00 88.88 319 VAL A CA 1
ATOM 2483 C C . VAL A 1 319 ? 8.561 12.078 4.267 1.00 88.88 319 VAL A C 1
ATOM 2485 O O . VAL A 1 319 ? 8.444 11.253 3.365 1.00 88.88 319 VAL A O 1
ATOM 2488 N N . ASP A 1 320 ? 9.158 13.257 4.097 1.00 85.44 320 ASP A N 1
ATOM 2489 C CA . ASP A 1 320 ? 9.812 13.696 2.854 1.00 85.44 320 ASP A CA 1
ATOM 2490 C C . ASP A 1 320 ? 11.168 14.348 3.160 1.00 85.44 320 ASP A C 1
ATOM 2492 O O . ASP A 1 320 ? 11.380 14.889 4.244 1.00 85.44 320 ASP A O 1
ATOM 2496 N N . SER A 1 321 ? 12.096 14.312 2.208 1.00 74.69 321 SER A N 1
ATOM 2497 C CA . SER A 1 321 ? 13.445 14.851 2.380 1.00 74.69 321 SER A CA 1
ATOM 2498 C C . SER A 1 321 ? 13.552 16.266 1.815 1.00 74.69 321 SER A C 1
ATOM 2500 O O . SER A 1 321 ? 13.222 16.506 0.654 1.00 74.69 321 SER A O 1
ATOM 2502 N N . GLN A 1 322 ? 14.045 17.216 2.613 1.00 64.94 322 GLN A N 1
ATOM 2503 C CA . GLN A 1 322 ? 14.146 18.627 2.211 1.00 64.94 322 GLN A CA 1
ATOM 2504 C C . GLN A 1 322 ? 15.474 19.007 1.532 1.00 64.94 322 GLN A C 1
ATOM 2506 O O . GLN A 1 322 ? 15.739 20.200 1.362 1.00 64.94 322 GLN A O 1
ATOM 2511 N N . SER A 1 323 ? 16.336 18.057 1.142 1.00 56.09 323 SER A N 1
ATOM 2512 C CA . SER A 1 323 ? 17.656 18.393 0.586 1.00 56.09 323 SER A CA 1
ATOM 2513 C C . SER A 1 323 ? 17.530 19.238 -0.695 1.00 56.09 323 SER A C 1
ATOM 2515 O O . SER A 1 323 ? 17.240 18.732 -1.779 1.00 56.09 323 SER A O 1
ATOM 2517 N N . ALA A 1 324 ? 17.775 20.546 -0.592 1.00 48.84 324 ALA A N 1
ATOM 2518 C CA . ALA A 1 324 ? 17.770 21.441 -1.742 1.00 48.84 324 ALA A CA 1
ATOM 2519 C C . ALA A 1 324 ? 18.846 21.032 -2.766 1.00 48.84 324 ALA A C 1
ATOM 2521 O O . ALA A 1 324 ? 19.948 20.611 -2.404 1.00 48.84 324 ALA A O 1
ATOM 2522 N N . ILE A 1 325 ? 18.546 21.211 -4.058 1.00 50.88 325 ILE A N 1
ATOM 2523 C CA . ILE A 1 325 ? 19.556 21.197 -5.124 1.00 50.88 325 ILE A CA 1
ATOM 2524 C C . ILE A 1 325 ? 20.617 22.235 -4.749 1.00 50.88 325 ILE A C 1
ATOM 2526 O O . ILE A 1 325 ? 20.267 23.393 -4.535 1.00 50.88 325 ILE A O 1
ATOM 2530 N N . ASP A 1 326 ? 21.897 21.854 -4.684 1.00 49.03 326 ASP A N 1
ATOM 2531 C CA . ASP A 1 326 ? 22.967 22.838 -4.511 1.00 49.03 326 ASP A CA 1
ATOM 2532 C C . ASP A 1 326 ? 22.945 23.793 -5.720 1.00 49.03 326 ASP A C 1
ATOM 2534 O O . ASP A 1 326 ? 23.274 23.370 -6.839 1.00 49.03 326 ASP A O 1
ATOM 2538 N N . PRO A 1 327 ? 22.581 25.077 -5.533 1.00 44.19 327 PRO A N 1
ATOM 2539 C CA . PRO A 1 327 ? 22.385 26.005 -6.640 1.00 44.19 327 PRO A CA 1
ATOM 2540 C C . PRO A 1 327 ? 23.685 26.301 -7.399 1.00 44.19 327 PRO A C 1
ATOM 2542 O O . PRO A 1 327 ? 23.636 26.814 -8.515 1.00 44.19 327 PRO A O 1
ATOM 2545 N N . LYS A 1 328 ? 24.856 25.967 -6.835 1.00 42.47 328 LYS A N 1
ATOM 2546 C CA . LYS A 1 328 ? 26.159 26.163 -7.487 1.00 42.47 328 LYS A CA 1
ATOM 2547 C C . LYS A 1 328 ? 26.565 24.999 -8.381 1.00 42.47 328 LYS A C 1
ATOM 2549 O O . LYS A 1 328 ? 27.312 25.203 -9.334 1.00 42.47 328 LYS A O 1
ATOM 2554 N N . THR A 1 329 ? 26.120 23.784 -8.070 1.00 50.31 329 THR A N 1
ATOM 2555 C CA . THR A 1 329 ? 26.534 22.579 -8.802 1.00 50.31 329 THR A CA 1
ATOM 2556 C C . THR A 1 329 ? 25.408 21.952 -9.614 1.00 50.31 329 THR A C 1
ATOM 2558 O O . THR A 1 329 ? 25.696 21.113 -10.468 1.00 50.31 329 THR A O 1
ATOM 2561 N N . ASN A 1 330 ? 24.152 22.360 -9.382 1.00 41.12 330 ASN A N 1
ATOM 2562 C CA . ASN A 1 330 ? 22.942 21.754 -9.946 1.00 41.12 330 ASN A CA 1
ATOM 2563 C C . ASN A 1 330 ? 22.945 20.217 -9.810 1.00 41.12 330 ASN A C 1
ATOM 2565 O O . ASN A 1 330 ? 22.463 19.486 -10.676 1.00 41.12 330 ASN A O 1
ATOM 2569 N N . ARG A 1 331 ? 23.589 19.720 -8.749 1.00 42.81 331 ARG A N 1
ATOM 2570 C CA . ARG A 1 331 ? 23.766 18.302 -8.449 1.00 42.81 331 ARG A CA 1
ATOM 2571 C C . ARG A 1 331 ? 23.144 18.018 -7.094 1.00 42.81 331 ARG A C 1
ATOM 2573 O O . ARG A 1 331 ? 23.328 18.777 -6.147 1.00 42.81 331 ARG A O 1
ATOM 2580 N N . PHE A 1 332 ? 22.451 16.890 -7.007 1.00 46.66 332 PHE A N 1
ATOM 2581 C CA . PHE A 1 332 ? 22.079 16.314 -5.724 1.00 46.66 332 PHE A CA 1
ATOM 2582 C C . PHE A 1 332 ? 23.354 15.927 -4.957 1.00 46.66 332 PHE A C 1
ATOM 2584 O O . PHE A 1 332 ? 24.298 15.412 -5.578 1.00 46.66 332 PHE A O 1
ATOM 2591 N N . PRO A 1 333 ? 23.425 16.148 -3.632 1.00 47.12 333 PRO A N 1
ATOM 2592 C CA . PRO A 1 333 ? 24.464 15.523 -2.834 1.00 47.12 333 PRO A CA 1
ATOM 2593 C C . PRO A 1 333 ? 24.381 13.997 -3.036 1.00 47.12 333 PRO A C 1
ATOM 2595 O O . PRO A 1 333 ? 23.288 13.439 -3.089 1.00 47.12 333 PRO A O 1
ATOM 2598 N N . PRO A 1 334 ? 25.516 13.296 -3.196 1.00 47.38 334 PRO A N 1
ATOM 2599 C CA . PRO A 1 334 ? 25.539 11.895 -3.628 1.00 47.38 334 PRO A CA 1
ATOM 2600 C C . PRO A 1 334 ? 24.971 10.878 -2.614 1.00 47.38 334 PRO A C 1
ATOM 2602 O O . PRO A 1 334 ? 25.042 9.680 -2.870 1.00 47.38 334 PRO A O 1
ATOM 2605 N N . MET A 1 335 ? 24.418 11.331 -1.487 1.00 45.59 335 MET A N 1
ATOM 2606 C CA . MET A 1 335 ? 23.695 10.555 -0.477 1.00 45.59 335 MET A CA 1
ATOM 2607 C C . MET A 1 335 ? 22.735 11.505 0.259 1.00 45.59 335 MET A C 1
ATOM 2609 O O . MET A 1 335 ? 23.142 12.631 0.559 1.00 45.59 335 MET A O 1
ATOM 2613 N N . GLN A 1 336 ? 21.512 11.040 0.569 1.00 50.53 336 GLN A N 1
ATOM 2614 C CA . GLN A 1 336 ? 20.682 11.582 1.661 1.00 50.53 336 GLN A CA 1
ATOM 2615 C C . GLN A 1 336 ? 21.615 11.848 2.848 1.00 50.53 336 GLN A C 1
ATOM 2617 O O . GLN A 1 336 ? 22.316 10.925 3.282 1.00 50.53 336 GLN A O 1
ATOM 2622 N N . ARG A 1 337 ? 21.708 13.091 3.335 1.00 50.41 337 ARG A N 1
ATOM 2623 C CA . ARG A 1 337 ? 22.418 13.308 4.595 1.00 50.41 337 ARG A CA 1
ATOM 2624 C C . ARG A 1 337 ? 21.506 12.815 5.708 1.00 50.41 337 ARG A C 1
ATOM 2626 O O . ARG A 1 337 ? 20.301 13.051 5.694 1.00 50.41 337 ARG A O 1
ATOM 2633 N N . GLU A 1 338 ? 22.088 12.093 6.653 1.00 46.19 338 GLU A N 1
ATOM 2634 C CA . GLU A 1 338 ? 21.413 11.740 7.897 1.00 46.19 338 GLU A CA 1
ATOM 2635 C C . GLU A 1 338 ? 20.885 13.038 8.539 1.00 46.19 338 GLU A C 1
ATOM 2637 O O . GLU A 1 338 ? 21.668 13.954 8.795 1.00 46.19 338 GLU A O 1
ATOM 2642 N N . GLY A 1 339 ? 19.561 13.148 8.702 1.00 53.25 339 GLY A N 1
ATOM 2643 C CA . GLY A 1 339 ? 18.887 14.352 9.211 1.00 53.25 339 GLY A CA 1
ATOM 2644 C C . GLY A 1 339 ? 18.109 15.199 8.191 1.00 53.25 339 GLY A C 1
ATOM 2645 O O . GLY A 1 339 ? 17.508 16.187 8.602 1.00 53.25 339 GLY A O 1
ATOM 2646 N N . ASP A 1 340 ? 18.080 14.832 6.904 1.00 67.19 340 ASP A N 1
ATOM 2647 C CA . ASP A 1 340 ? 17.330 15.585 5.878 1.00 67.19 340 ASP A CA 1
ATOM 2648 C C . ASP A 1 340 ? 15.838 15.197 5.775 1.00 67.19 340 ASP A C 1
ATOM 2650 O O . ASP A 1 340 ? 15.069 15.893 5.106 1.00 67.19 340 ASP A O 1
ATOM 2654 N N . ASP A 1 341 ? 15.426 14.091 6.401 1.00 74.75 341 ASP A N 1
ATOM 2655 C CA . ASP A 1 341 ? 14.033 13.634 6.411 1.00 74.75 341 ASP A CA 1
ATOM 2656 C C . ASP A 1 341 ? 13.209 14.462 7.406 1.00 74.75 341 ASP A C 1
ATOM 2658 O O . ASP A 1 341 ? 13.539 14.572 8.589 1.00 74.75 341 ASP A O 1
ATOM 2662 N N . ALA A 1 342 ? 12.107 15.027 6.927 1.00 81.25 342 ALA A N 1
ATOM 2663 C CA . ALA A 1 342 ? 11.190 15.849 7.695 1.00 81.25 342 ALA A CA 1
ATOM 2664 C C . ALA A 1 342 ? 9.764 15.307 7.590 1.00 81.25 342 ALA A C 1
ATOM 2666 O O . ALA A 1 342 ? 9.334 14.806 6.551 1.00 81.25 342 ALA A O 1
ATOM 2667 N N . ILE A 1 343 ? 9.001 15.451 8.673 1.00 88.50 343 ILE A N 1
ATOM 2668 C CA . ILE A 1 343 ? 7.561 15.207 8.644 1.00 88.50 343 ILE A CA 1
ATOM 2669 C C . ILE A 1 343 ? 6.887 16.474 8.125 1.00 88.50 343 ILE A C 1
ATOM 2671 O O . ILE A 1 343 ? 6.964 17.531 8.752 1.00 88.50 343 ILE A O 1
ATOM 2675 N N . VAL A 1 344 ? 6.204 16.353 6.995 1.00 88.56 344 VAL A N 1
ATOM 2676 C CA . VAL A 1 344 ? 5.387 17.409 6.404 1.00 88.56 344 VAL A CA 1
ATOM 2677 C C . VAL A 1 344 ? 3.925 17.103 6.690 1.00 88.56 344 VAL A C 1
ATOM 2679 O O . VAL A 1 344 ? 3.471 15.975 6.499 1.00 88.56 344 VAL A O 1
ATOM 2682 N N . HIS A 1 345 ? 3.192 18.100 7.179 1.00 91.75 345 HIS A N 1
ATOM 2683 C CA . HIS A 1 345 ? 1.781 17.976 7.531 1.00 91.75 345 HIS A CA 1
ATOM 2684 C C . HIS A 1 345 ? 0.914 18.763 6.554 1.00 91.75 345 HIS A C 1
ATOM 2686 O O . HIS A 1 345 ? 1.190 19.921 6.247 1.00 91.75 345 HIS A O 1
ATOM 2692 N N . PHE A 1 346 ? -0.159 18.124 6.110 1.00 90.38 346 PHE A N 1
ATOM 2693 C CA . PHE A 1 346 ? -1.151 18.674 5.210 1.00 90.38 346 PHE A CA 1
ATOM 2694 C C . PHE A 1 346 ? -2.551 18.522 5.792 1.00 90.38 346 PHE A C 1
ATOM 2696 O O . PHE A 1 346 ? -2.836 17.574 6.531 1.00 90.38 346 PHE A O 1
ATOM 2703 N N . THR A 1 347 ? -3.449 19.431 5.415 1.00 93.00 347 THR A N 1
ATOM 2704 C CA . THR A 1 347 ? -4.866 19.336 5.775 1.00 93.00 347 THR A CA 1
ATOM 2705 C C . THR A 1 347 ? -5.745 19.614 4.576 1.00 93.00 347 THR A C 1
ATOM 2707 O O . THR A 1 347 ? -5.445 20.517 3.802 1.00 93.00 347 THR A O 1
ATOM 2710 N N . SER A 1 348 ? -6.852 18.890 4.461 1.00 90.31 348 SER A N 1
ATOM 2711 C CA . SER A 1 348 ? -7.822 19.100 3.392 1.00 90.31 348 SER A CA 1
ATOM 2712 C C . SER A 1 348 ? -9.240 18.773 3.871 1.00 90.31 348 SER A C 1
ATOM 2714 O O . SER A 1 348 ? -9.426 17.757 4.543 1.00 90.31 348 SER A O 1
ATOM 2716 N N . PRO A 1 349 ? -10.260 19.590 3.549 1.00 89.44 349 PRO A N 1
ATOM 2717 C CA . PRO A 1 349 ? -11.651 19.246 3.843 1.00 89.44 349 PRO A CA 1
ATOM 2718 C C . PRO A 1 349 ? -12.134 18.003 3.085 1.00 89.44 349 PRO A C 1
ATOM 2720 O O . PRO A 1 349 ? -12.978 17.275 3.596 1.00 89.44 349 PRO A O 1
ATOM 2723 N N . ASP A 1 350 ? -11.610 17.764 1.876 1.00 85.44 350 ASP A N 1
ATOM 2724 C CA . ASP A 1 350 ? -12.043 16.672 0.995 1.00 85.44 350 ASP A CA 1
ATOM 2725 C C . ASP A 1 350 ? -11.016 15.539 0.859 1.00 85.44 350 ASP A C 1
ATOM 2727 O O . ASP A 1 350 ? -11.353 14.480 0.337 1.00 85.44 350 ASP A O 1
ATOM 2731 N N . GLY A 1 351 ? -9.784 15.741 1.340 1.00 79.69 351 GLY A N 1
ATOM 2732 C CA . GLY A 1 351 ? -8.704 14.750 1.334 1.00 79.69 351 GLY A CA 1
ATOM 2733 C C . GLY A 1 351 ? -8.048 14.520 -0.032 1.00 79.69 351 GLY A C 1
ATOM 2734 O O . GLY A 1 351 ? -7.145 13.690 -0.135 1.00 79.69 351 GLY A O 1
ATOM 2735 N N . VAL A 1 352 ? -8.480 15.239 -1.074 1.00 76.81 352 VAL A N 1
ATOM 2736 C CA . VAL A 1 352 ? -8.106 14.973 -2.473 1.00 76.81 352 VAL A CA 1
ATOM 2737 C C . VAL A 1 352 ? -7.062 15.948 -3.000 1.00 76.81 352 VAL A C 1
ATOM 2739 O O . VAL A 1 352 ? -6.211 15.559 -3.797 1.00 76.81 352 VAL A O 1
ATOM 2742 N N . ARG A 1 353 ? -7.118 17.214 -2.585 1.00 71.00 353 ARG A N 1
ATOM 2743 C CA . ARG A 1 353 ? -6.166 18.245 -3.022 1.00 71.00 353 ARG A CA 1
ATOM 2744 C C . ARG A 1 353 ? -5.417 18.819 -1.826 1.00 71.00 353 ARG A C 1
ATOM 2746 O O . ARG A 1 353 ? -6.034 19.035 -0.779 1.00 71.00 353 ARG A O 1
ATOM 2753 N N . LEU A 1 354 ? -4.112 19.025 -2.014 1.00 57.16 354 LEU A N 1
ATOM 2754 C CA . LEU A 1 354 ? -3.246 19.787 -1.111 1.00 57.16 354 LEU A CA 1
ATOM 2755 C C . LEU A 1 354 ? -3.334 21.282 -1.393 1.00 57.16 354 LEU A C 1
ATOM 2757 O O . LEU A 1 354 ? -3.426 21.642 -2.592 1.00 57.16 354 LEU A O 1
#

Solvent-accessible surface area (backbone atoms only — not comparable to full-atom values): 19884 Å² total; per-residue (Å²): 124,67,75,66,52,57,54,49,53,51,54,55,48,51,54,51,52,52,53,50,51,53,51,41,52,50,43,5,50,56,50,48,52,53,52,51,56,50,51,53,46,51,50,53,52,52,54,49,50,68,70,33,73,86,46,94,69,30,66,65,54,51,50,53,52,50,52,50,46,50,54,55,50,48,66,67,43,50,69,62,70,71,49,58,72,66,61,54,50,50,25,51,53,34,29,52,52,50,49,51,49,50,51,52,50,45,49,70,74,61,50,68,71,77,71,75,75,61,62,62,62,61,47,46,52,49,41,54,51,47,54,57,47,59,70,54,69,78,54,84,81,58,60,69,58,48,59,73,68,51,56,94,92,58,84,81,82,78,91,73,77,70,78,69,49,48,62,88,87,42,70,26,31,64,37,65,44,52,74,42,76,47,86,39,65,84,50,28,46,99,84,70,55,63,44,27,31,41,37,37,27,36,21,20,23,70,56,98,92,44,62,40,32,29,31,32,40,30,40,14,69,80,78,65,62,65,52,72,54,100,52,62,47,41,61,58,87,50,68,68,46,14,56,28,55,60,38,53,26,72,35,74,45,98,81,31,28,40,36,41,36,18,23,50,40,35,76,87,84,64,43,40,44,12,32,35,29,30,30,39,15,76,81,73,51,61,64,43,82,55,48,76,51,45,68,49,80,39,70,69,44,67,51,55,54,46,58,46,55,81,87,76,37,31,36,40,40,33,39,42,44,71,68,68,65,40,86,89,70,77,40,70,71,98,56,88,58,94,83,38,70,39,80,46,78,47,68,22,76,81,65,52,62,117

Foldseek 3Di:
DPVVVVVVVVVVVVVVVVVVVVVLLVLLVLVVVLVVLLVVLVVVLVVLCVVCVPPPCSVVVSVVSVVVSVVVSCVSCVVVVPDDPVSVVSNVVSNVVVVVVVVVVCCVVVVPPPPPPPCCPVVVVVVVVCVVVVVVVPDPDCQLVCVVPDDPPDDRDDPPDLDAADPQPAQQNPDKAQKDKDAQQVQQDPVLPGFGIKIKIKGWDDDPNDIFIAIWIWTDSSVRHIDTDRHHLGGDPDSQQRNQWDHWEWEDAPQKIKIWTKGFADVVVPRFWIFIWMWIGNVVRHIHGLGTADIAPGGGDTWHWYWYYPHQKIKIKTWHFPQDQPPVPSDGDPDRPVPRTDIDMDIDRVNRYD

Radius of gyration: 30.66 Å; Cα contacts (8 Å, |Δi|>4): 519; chains: 1; bounding box: 74×60×102 Å

pLDDT: mean 78.33, std 16.22, range [39.25, 98.31]

Sequence (354 aa):
MTNSETARNLVNGLARGLRWLAALIWAGSVYVWRCVLDAIGQARVGYVWIRTRKAEAGPAEVARIRARVRSQTETRWTAWRGEPPLRKAESRIAAGALAIVLVLIARAHFTPAAPAARPDAADALRGAARTRAAADETKPSDFGERITSAKPGEWVFDNTPLLAPERLGAWDDFKVGSPIVLDEPGRLNVLGVGTRYRLWYRGCRFMDDEYSCGDGYATSRDGLSWTRRPGPVFVPADPLDRDHLDMLSIVHGAGTYMLWYSVDADWVAGRRRATVRAASSPDGLTWTDRGVVHTAAVDGVRLPVSGTWDGQRFHLWIVDSQSAIDPKTNRFPPMQREGDDAIVHFTSPDGVRL

Nearest PDB structures (foldseek):
  7bwc-assembly1_A  TM=7.126E-01  e=1.901E-06  Bombyx mori
  7fip-assembly1_D  TM=6.969E-01  e=2.011E-06  Thermoanaerobacter sp. X514
  7bwb-assembly1_A  TM=7.080E-01  e=5.850E-06  Bombyx mori
  5b0r-assembly1_B  TM=6.146E-01  e=9.212E-04  Listeria innocua Clip11262
  3qef-assembly1_A  TM=6.362E-01  e=1.616E-03  Cellvibrio japonicus Ueda107